Protein AF-A0A109JJV8-F1 (afdb_monomer_lite)

Sequence (225 aa):
MKLTRDDLVLGVTIPGFFIVSIVSLIACGHAFPAMHFWRSDSITAQAVLGTAVMIVFVPAFVVARFCFSYIVAFFLLSAVFGFIWLSFFSEFDYPHAIARWAMIAALAAAMLPLLFTDFAIWRPELSEAVMNRIVAVLLGTSCVVLMIDTSYGTSFGDPYGAARSAIARPALLNYLIGIIIGAVLPYLFAYFATRKRWAQAAGVLLFALCLYPVVNNKTVLLLPI

Organism: NCBI:txid1755647

Structure (mmCIF, N/CA/C/O backbone):
data_AF-A0A109JJV8-F1
#
_entry.id   AF-A0A109JJV8-F1
#
loop_
_atom_site.group_PDB
_atom_site.id
_atom_site.type_symbol
_atom_site.label_atom_id
_atom_site.label_alt_id
_atom_site.label_comp_id
_atom_site.label_asym_id
_atom_site.label_entity_id
_atom_site.label_seq_id
_atom_site.pdbx_PDB_ins_code
_atom_site.Cartn_x
_atom_site.Cartn_y
_atom_site.Cartn_z
_atom_site.occupancy
_atom_site.B_iso_or_equiv
_atom_site.auth_seq_id
_atom_site.auth_comp_id
_atom_site.auth_asym_id
_atom_site.auth_atom_id
_atom_site.pdbx_PDB_model_num
ATOM 1 N N . MET A 1 1 ? -16.384 27.685 1.914 1.00 65.12 1 MET A N 1
ATOM 2 C CA . MET A 1 1 ? -15.828 26.775 2.940 1.00 65.12 1 MET A CA 1
ATOM 3 C C . MET A 1 1 ? -14.515 27.376 3.426 1.00 65.12 1 MET A C 1
ATOM 5 O O . MET A 1 1 ? -13.717 27.751 2.578 1.00 65.12 1 MET A O 1
ATOM 9 N N . LYS A 1 2 ? -14.326 27.595 4.735 1.00 79.31 2 LYS A N 1
ATOM 10 C CA . LYS A 1 2 ? -13.035 28.069 5.267 1.00 79.31 2 LYS A CA 1
ATOM 11 C C . LYS A 1 2 ? -12.127 26.851 5.437 1.00 79.31 2 LYS A C 1
ATOM 13 O O . LYS A 1 2 ? -12.531 25.928 6.133 1.00 79.31 2 LYS A O 1
ATOM 18 N N . LEU A 1 3 ? -10.962 26.855 4.788 1.00 81.88 3 LEU A N 1
ATOM 19 C CA . LEU A 1 3 ? -9.954 25.807 4.957 1.00 81.88 3 LEU A CA 1
ATOM 20 C C . LEU A 1 3 ? -9.435 25.824 6.397 1.00 81.88 3 LEU A C 1
ATOM 22 O O . LEU A 1 3 ? -9.124 26.886 6.944 1.00 81.88 3 LEU A O 1
ATOM 26 N N . THR A 1 4 ? -9.364 24.649 7.005 1.00 88.81 4 THR A N 1
ATOM 27 C CA . THR A 1 4 ? -8.751 24.430 8.311 1.00 88.81 4 THR A CA 1
ATOM 28 C C . THR A 1 4 ? -7.241 24.225 8.167 1.00 88.81 4 THR A C 1
ATOM 30 O O . THR A 1 4 ? -6.702 24.077 7.069 1.00 88.81 4 THR A O 1
ATOM 33 N N . ARG A 1 5 ? -6.521 24.220 9.293 1.00 87.62 5 ARG A N 1
ATOM 34 C CA . ARG A 1 5 ? -5.090 23.885 9.305 1.00 87.62 5 ARG A CA 1
ATOM 35 C C . ARG A 1 5 ? -4.843 22.455 8.814 1.00 87.62 5 ARG A C 1
ATOM 37 O O . ARG A 1 5 ? -3.861 22.230 8.113 1.00 87.62 5 ARG A O 1
ATOM 44 N N . ASP A 1 6 ? -5.730 21.526 9.154 1.00 86.69 6 ASP A N 1
ATOM 45 C CA . ASP A 1 6 ? -5.607 20.115 8.783 1.00 86.69 6 ASP A CA 1
ATOM 46 C C . ASP A 1 6 ? -5.779 19.926 7.269 1.00 86.69 6 ASP A C 1
ATOM 48 O O . ASP A 1 6 ? -5.014 19.192 6.644 1.00 86.69 6 ASP A O 1
ATOM 52 N N . ASP A 1 7 ? -6.686 20.694 6.659 1.00 86.69 7 ASP A N 1
ATOM 53 C CA . ASP A 1 7 ? -6.894 20.732 5.206 1.00 86.69 7 ASP A CA 1
ATOM 54 C C . ASP A 1 7 ? -5.624 21.187 4.463 1.00 86.69 7 ASP A C 1
ATOM 56 O O . ASP A 1 7 ? -5.250 20.625 3.431 1.00 86.69 7 ASP A O 1
ATOM 60 N N . LEU A 1 8 ? -4.918 22.184 5.011 1.00 86.94 8 LEU A N 1
ATOM 61 C CA . LEU A 1 8 ? -3.644 22.661 4.464 1.00 86.94 8 LEU A CA 1
ATOM 62 C C . LEU A 1 8 ? -2.526 21.628 4.629 1.00 86.94 8 LEU A C 1
ATOM 64 O O . LEU A 1 8 ? -1.747 21.417 3.700 1.00 86.94 8 LEU A O 1
ATOM 68 N N . VAL A 1 9 ? -2.451 20.966 5.788 1.00 89.94 9 VAL A N 1
ATOM 69 C CA . VAL A 1 9 ? -1.481 19.886 6.028 1.00 89.94 9 VAL A CA 1
ATOM 70 C C . VAL A 1 9 ? -1.689 18.769 5.012 1.00 89.94 9 VAL A C 1
ATOM 72 O O . VAL A 1 9 ? -0.727 18.315 4.393 1.00 89.94 9 VAL A O 1
ATOM 75 N N . LEU A 1 10 ? -2.932 18.362 4.775 1.00 87.69 10 LEU A N 1
ATOM 76 C CA . LEU A 1 10 ? -3.261 17.338 3.794 1.00 87.69 10 LEU A CA 1
ATOM 77 C C . LEU A 1 10 ? -2.907 17.766 2.359 1.00 87.69 10 LEU A C 1
ATOM 79 O O . LEU A 1 10 ? -2.291 16.989 1.623 1.00 87.69 10 LEU A O 1
ATOM 83 N N . GLY A 1 11 ? -3.222 19.012 1.988 1.00 88.62 11 GLY A N 1
ATOM 84 C CA . GLY A 1 11 ? -2.881 19.587 0.685 1.00 88.62 11 GLY A CA 1
ATOM 85 C C . GLY A 1 11 ? -1.377 19.606 0.390 1.00 88.62 11 GLY A C 1
ATOM 86 O O . GLY A 1 11 ? -0.992 19.567 -0.773 1.00 88.62 11 GLY A O 1
ATOM 87 N N . VAL A 1 12 ? -0.528 19.603 1.424 1.00 91.62 12 VAL A N 1
ATOM 88 C CA . VAL A 1 12 ? 0.936 19.484 1.301 1.00 91.62 12 VAL A CA 1
ATOM 89 C C . VAL A 1 12 ? 1.405 18.028 1.385 1.00 91.62 12 VAL A C 1
ATOM 91 O O . VAL A 1 12 ? 2.298 17.614 0.644 1.00 91.62 12 VAL A O 1
ATOM 94 N N . THR A 1 13 ? 0.799 17.228 2.260 1.00 92.88 13 THR A N 1
ATOM 95 C CA . THR A 1 13 ? 1.251 15.859 2.548 1.00 92.88 13 THR A CA 1
ATOM 96 C C . THR A 1 13 ? 1.015 14.914 1.374 1.00 92.88 13 THR A C 1
ATOM 98 O O . THR A 1 13 ? 1.879 14.088 1.092 1.00 92.88 13 THR A O 1
ATOM 101 N N . ILE A 1 14 ? -0.102 15.042 0.645 1.00 93.56 14 ILE A N 1
ATOM 102 C CA . ILE A 1 14 ? -0.372 14.188 -0.527 1.00 93.56 14 ILE A CA 1
ATOM 103 C C . ILE A 1 14 ? 0.663 14.434 -1.647 1.00 93.56 14 ILE A C 1
ATOM 105 O O . ILE A 1 14 ? 1.272 13.466 -2.106 1.00 93.56 14 ILE A O 1
ATOM 109 N N . PRO A 1 15 ? 0.960 15.685 -2.059 1.00 94.69 15 PRO A N 1
ATOM 110 C CA . PRO A 1 15 ? 2.081 15.949 -2.962 1.00 94.69 15 PRO A CA 1
ATOM 111 C C . PRO A 1 15 ? 3.436 15.478 -2.420 1.00 94.69 15 PRO A C 1
ATOM 113 O O . PRO A 1 15 ? 4.237 14.926 -3.171 1.00 94.69 15 PRO A O 1
ATOM 116 N N . GLY A 1 16 ? 3.694 15.644 -1.119 1.00 94.31 16 GLY A N 1
ATOM 117 C CA . GLY A 1 16 ? 4.903 15.115 -0.482 1.00 94.31 16 GLY A CA 1
ATOM 118 C C . GLY A 1 16 ? 5.024 13.596 -0.641 1.00 94.31 16 GLY A C 1
ATOM 119 O O . GLY A 1 16 ? 6.074 13.093 -1.035 1.00 94.31 16 GLY A O 1
ATOM 120 N N . PHE A 1 17 ? 3.927 12.867 -0.428 1.00 93.25 17 PHE A N 1
ATOM 121 C CA . PHE A 1 17 ? 3.844 11.426 -0.658 1.00 93.25 17 PHE A CA 1
ATOM 122 C C . PHE A 1 17 ? 4.124 11.053 -2.121 1.00 93.25 17 PHE A C 1
ATOM 124 O O . PHE A 1 17 ? 4.848 10.089 -2.371 1.00 93.25 17 PHE A O 1
ATOM 131 N N . PHE A 1 18 ? 3.625 11.821 -3.093 1.00 95.00 18 PHE A N 1
ATOM 132 C CA . PHE A 1 18 ? 3.932 11.615 -4.513 1.00 95.00 18 PHE A CA 1
ATOM 133 C C . PHE A 1 18 ? 5.423 11.763 -4.818 1.00 95.00 18 PHE A C 1
ATOM 135 O O . PHE A 1 18 ? 5.990 10.918 -5.510 1.00 95.00 18 PHE A O 1
ATOM 142 N N . ILE A 1 19 ? 6.077 12.787 -4.264 1.00 94.81 19 ILE A N 1
ATOM 143 C CA . ILE A 1 19 ? 7.520 13.003 -4.433 1.00 94.81 19 ILE A CA 1
ATOM 144 C C . ILE A 1 19 ? 8.306 11.826 -3.846 1.00 94.81 19 ILE A C 1
ATOM 146 O O . ILE A 1 19 ? 9.149 11.247 -4.529 1.00 94.81 19 ILE A O 1
ATOM 150 N N . VAL A 1 20 ? 7.996 11.429 -2.609 1.00 94.25 20 VAL A N 1
ATOM 151 C CA . VAL A 1 20 ? 8.646 10.283 -1.951 1.00 94.25 20 VAL A CA 1
ATOM 152 C C . VAL A 1 20 ? 8.421 8.995 -2.744 1.00 94.25 20 VAL A C 1
ATOM 154 O O . VAL A 1 20 ? 9.353 8.212 -2.921 1.00 94.25 20 VAL A O 1
ATOM 157 N N . SER A 1 21 ? 7.215 8.795 -3.277 1.00 92.12 21 SER A N 1
ATOM 158 C CA . SER A 1 21 ? 6.880 7.632 -4.101 1.00 92.12 21 SER A CA 1
ATOM 159 C C . SER A 1 21 ? 7.690 7.598 -5.395 1.00 92.12 21 SER A C 1
ATOM 161 O O . SER A 1 21 ? 8.229 6.551 -5.736 1.00 92.12 21 SER A O 1
ATOM 163 N N . ILE A 1 22 ? 7.848 8.731 -6.087 1.00 92.56 22 ILE A N 1
ATOM 164 C CA . ILE A 1 22 ? 8.701 8.832 -7.282 1.00 92.56 22 ILE A CA 1
ATOM 165 C C . ILE A 1 22 ? 10.147 8.465 -6.943 1.00 92.56 22 ILE A C 1
ATOM 167 O O . ILE A 1 22 ? 10.732 7.617 -7.615 1.00 92.56 22 ILE A O 1
ATOM 171 N N . VAL A 1 23 ? 10.711 9.054 -5.884 1.00 91.56 23 VAL A N 1
ATOM 172 C CA . VAL A 1 23 ? 12.085 8.762 -5.441 1.00 91.56 23 VAL A CA 1
ATOM 173 C C . VAL A 1 23 ? 12.245 7.276 -5.115 1.00 91.56 23 VAL A C 1
ATOM 175 O O . VAL A 1 23 ? 13.212 6.650 -5.544 1.00 91.56 23 VAL A O 1
ATOM 178 N N . SER A 1 24 ? 11.273 6.690 -4.413 1.00 88.81 24 SER A N 1
ATOM 179 C CA . SER A 1 24 ? 11.264 5.264 -4.083 1.00 88.81 24 SER A CA 1
ATOM 180 C C . SER A 1 24 ? 11.194 4.378 -5.331 1.00 88.81 24 SER A C 1
ATOM 182 O O . SER A 1 24 ? 11.940 3.405 -5.428 1.00 88.81 24 SER A O 1
ATOM 184 N N . LEU A 1 25 ? 10.353 4.725 -6.310 1.00 87.88 25 LEU A N 1
ATOM 185 C CA . LEU A 1 25 ? 10.224 3.984 -7.567 1.00 87.88 25 LEU A CA 1
ATOM 186 C C . LEU A 1 25 ? 11.491 4.078 -8.424 1.00 87.88 25 LEU A C 1
ATOM 188 O O . LEU A 1 25 ? 11.902 3.061 -8.975 1.00 87.88 25 LEU A O 1
ATOM 192 N N . ILE A 1 26 ? 12.138 5.246 -8.490 1.00 88.38 26 ILE A N 1
ATOM 193 C CA . ILE A 1 26 ? 13.441 5.423 -9.156 1.00 88.38 26 ILE A CA 1
ATOM 194 C C . ILE A 1 26 ? 14.501 4.548 -8.480 1.00 88.38 26 ILE A C 1
ATOM 196 O O . ILE A 1 26 ? 15.183 3.770 -9.144 1.00 88.38 26 ILE A O 1
ATOM 200 N N . ALA A 1 27 ? 14.613 4.626 -7.149 1.00 86.50 27 ALA A N 1
ATOM 201 C CA . ALA A 1 27 ? 15.560 3.813 -6.390 1.00 86.50 27 ALA A CA 1
ATOM 202 C C . ALA A 1 27 ? 15.316 2.310 -6.604 1.00 86.50 27 ALA A C 1
ATOM 204 O O . ALA A 1 27 ? 16.262 1.546 -6.771 1.00 86.50 27 ALA A O 1
ATOM 205 N N . CYS A 1 28 ? 14.048 1.891 -6.657 1.00 81.75 28 CYS A N 1
ATOM 206 C CA . CYS A 1 28 ? 13.657 0.518 -6.963 1.00 81.75 28 CYS A CA 1
ATOM 207 C C . CYS A 1 28 ? 14.044 0.116 -8.396 1.00 81.75 28 CYS A C 1
ATOM 209 O O . CYS A 1 28 ? 14.596 -0.964 -8.589 1.00 81.75 28 CYS A O 1
ATOM 211 N N . GLY A 1 29 ? 13.807 0.981 -9.387 1.00 79.88 29 GLY A N 1
ATOM 212 C CA . GLY A 1 29 ? 14.190 0.742 -10.781 1.00 79.88 29 GLY A CA 1
ATOM 213 C C . GLY A 1 29 ? 15.691 0.507 -10.942 1.00 79.88 29 GLY A C 1
ATOM 214 O O . GLY A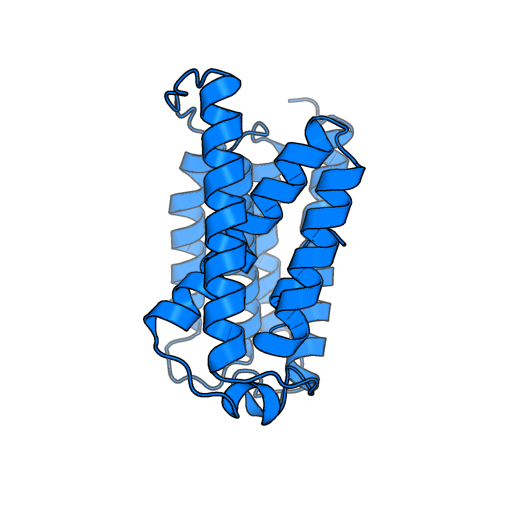 1 29 ? 16.092 -0.477 -11.557 1.00 79.88 29 GLY A O 1
ATOM 215 N N . HIS A 1 30 ? 16.521 1.335 -10.303 1.00 80.50 30 HIS A N 1
ATOM 216 C CA . HIS A 1 30 ? 17.979 1.175 -10.342 1.00 80.50 30 HIS A CA 1
ATOM 217 C C . HIS A 1 30 ? 18.489 -0.025 -9.541 1.00 80.50 30 HIS A C 1
ATOM 219 O O . HIS A 1 30 ? 19.470 -0.651 -9.934 1.00 80.50 30 HIS A O 1
ATOM 225 N N . ALA A 1 31 ? 17.847 -0.354 -8.420 1.00 79.88 31 ALA A N 1
ATOM 226 C CA . ALA A 1 31 ? 18.255 -1.489 -7.601 1.00 79.88 31 ALA A CA 1
ATOM 227 C C . ALA A 1 31 ? 17.887 -2.843 -8.239 1.00 79.88 31 ALA A C 1
ATOM 229 O O . ALA A 1 31 ? 18.547 -3.842 -7.955 1.00 79.88 31 ALA A O 1
ATOM 230 N N . PHE A 1 32 ? 16.874 -2.887 -9.118 1.00 75.62 32 PHE A N 1
ATOM 231 C CA . PHE A 1 32 ? 16.369 -4.121 -9.737 1.00 75.62 32 PHE A CA 1
ATOM 232 C C . PHE A 1 32 ? 16.234 -4.022 -11.263 1.00 75.62 32 PHE A C 1
ATOM 234 O O . PHE A 1 32 ? 15.131 -4.185 -11.794 1.00 75.62 32 PHE A O 1
ATOM 241 N N . PRO A 1 33 ? 17.348 -3.845 -11.997 1.00 69.88 33 PRO A N 1
ATOM 242 C CA . PRO A 1 33 ? 17.324 -3.672 -13.452 1.00 69.88 33 PRO A CA 1
ATOM 243 C C . PRO A 1 33 ? 16.757 -4.897 -14.193 1.00 69.88 33 PRO A C 1
ATOM 245 O O . PRO A 1 33 ? 16.184 -4.769 -15.268 1.00 69.88 33 PRO A O 1
ATOM 248 N N . ALA A 1 34 ? 16.849 -6.090 -13.594 1.00 65.12 34 ALA A N 1
ATOM 249 C CA . ALA A 1 34 ? 16.341 -7.338 -14.169 1.00 65.12 34 ALA A CA 1
ATOM 250 C C . ALA A 1 34 ? 14.803 -7.456 -14.189 1.00 65.12 34 ALA A C 1
ATOM 252 O O . ALA A 1 34 ? 14.273 -8.395 -14.776 1.00 65.12 34 ALA A O 1
ATOM 253 N N . MET A 1 35 ? 14.060 -6.551 -13.541 1.00 64.25 35 MET A N 1
ATOM 254 C CA . MET A 1 35 ? 12.595 -6.629 -13.499 1.00 64.25 35 MET A CA 1
ATOM 255 C C . MET A 1 35 ? 11.898 -6.058 -14.755 1.00 64.25 35 MET A C 1
ATOM 257 O O . MET A 1 35 ? 10.670 -5.987 -14.769 1.00 64.25 35 MET A O 1
ATOM 261 N N . HIS A 1 36 ? 12.641 -5.676 -15.805 1.00 63.62 36 HIS A N 1
ATOM 262 C CA . HIS A 1 36 ? 12.126 -5.285 -17.135 1.00 63.62 36 HIS A CA 1
ATOM 263 C C . HIS A 1 36 ? 11.045 -4.178 -17.144 1.00 63.62 36 HIS A C 1
ATOM 265 O O . HIS A 1 36 ? 10.348 -3.965 -18.132 1.00 63.62 36 HIS A O 1
ATOM 271 N N . PHE A 1 37 ? 10.872 -3.433 -16.048 1.00 66.62 37 PHE A N 1
ATOM 272 C CA . PHE A 1 37 ? 9.916 -2.321 -15.974 1.00 66.62 37 PHE A CA 1
ATOM 273 C C . PHE A 1 37 ? 10.578 -0.942 -16.090 1.00 66.62 37 PHE A C 1
ATOM 275 O O . PHE A 1 37 ? 9.866 0.061 -16.051 1.00 66.62 37 PHE A O 1
ATOM 282 N N . TRP A 1 38 ? 11.910 -0.879 -16.197 1.00 71.94 38 TRP A N 1
ATOM 283 C CA . TRP A 1 38 ? 12.691 0.359 -16.177 1.00 71.94 38 TRP A CA 1
ATOM 284 C C . TRP A 1 38 ? 13.722 0.380 -17.316 1.00 71.94 38 TRP A C 1
ATOM 286 O O . TRP A 1 38 ? 14.837 -0.107 -17.169 1.00 71.94 38 TRP A O 1
ATOM 296 N N . ARG A 1 39 ? 13.324 0.927 -18.470 1.00 68.56 39 ARG A N 1
ATOM 297 C CA . ARG A 1 39 ? 14.092 0.924 -19.729 1.00 68.56 39 ARG A CA 1
ATOM 298 C C . ARG A 1 39 ? 15.073 2.088 -19.882 1.00 68.56 39 ARG A C 1
ATOM 300 O O . ARG A 1 39 ? 16.034 1.997 -20.637 1.00 68.56 39 ARG A O 1
ATOM 307 N N . SER A 1 40 ? 14.766 3.229 -19.266 1.00 67.56 40 SER A N 1
ATOM 308 C CA . SER A 1 40 ? 15.454 4.500 -19.517 1.00 67.56 40 SER A CA 1
ATOM 309 C C . SER A 1 40 ? 15.887 5.140 -18.211 1.00 67.56 40 SER A C 1
ATOM 311 O O . SER A 1 40 ? 15.045 5.526 -17.405 1.00 67.56 40 SER A O 1
ATOM 313 N N . ASP A 1 41 ? 17.193 5.354 -18.070 1.00 67.31 41 ASP A N 1
ATOM 314 C CA . ASP A 1 41 ? 17.776 6.094 -16.947 1.00 67.31 41 ASP A CA 1
ATOM 315 C C . ASP A 1 41 ? 17.480 7.599 -17.014 1.00 67.31 41 ASP A C 1
ATOM 317 O O . ASP A 1 41 ? 17.554 8.304 -16.008 1.00 67.31 41 ASP A O 1
ATOM 321 N N . SER A 1 42 ? 17.108 8.113 -18.192 1.00 79.12 42 SER A N 1
ATOM 322 C CA . SER A 1 42 ? 16.741 9.518 -18.336 1.00 79.12 42 SER A CA 1
ATOM 323 C C . SER A 1 42 ? 15.292 9.757 -17.918 1.00 79.12 42 SER A C 1
ATOM 325 O O . SER A 1 42 ? 14.350 9.301 -18.572 1.00 79.12 42 SER A O 1
ATOM 327 N N . ILE A 1 43 ? 15.114 10.516 -16.837 1.00 85.94 43 ILE A N 1
ATOM 328 C CA . ILE A 1 43 ? 13.820 11.089 -16.464 1.00 85.94 43 ILE A CA 1
ATOM 329 C C . ILE A 1 43 ? 13.463 12.150 -17.507 1.00 85.94 43 ILE A C 1
ATOM 331 O O . ILE A 1 43 ? 14.149 13.163 -17.645 1.00 85.94 43 ILE A O 1
ATOM 335 N N . THR A 1 44 ? 12.383 11.926 -18.253 1.00 88.56 44 THR A N 1
ATOM 336 C CA . THR A 1 44 ? 11.941 12.850 -19.303 1.00 88.56 44 THR A CA 1
ATOM 337 C C . THR A 1 44 ? 10.972 13.897 -18.758 1.00 88.56 44 THR A C 1
ATOM 339 O O . THR A 1 44 ? 10.194 13.636 -17.836 1.00 88.56 44 THR A O 1
ATOM 342 N N . ALA A 1 45 ? 10.944 15.080 -19.382 1.00 90.19 45 ALA A N 1
ATOM 343 C CA . ALA A 1 45 ? 9.947 16.107 -19.069 1.00 90.19 45 ALA A CA 1
ATOM 344 C C . ALA A 1 45 ? 8.510 15.582 -19.243 1.00 90.19 45 ALA A C 1
ATOM 346 O O . ALA A 1 45 ? 7.621 15.937 -18.476 1.00 90.19 45 ALA A O 1
ATOM 347 N N . GLN A 1 46 ? 8.290 14.686 -20.210 1.00 90.25 46 GLN A N 1
ATOM 348 C CA . GLN A 1 46 ? 6.990 14.065 -20.442 1.00 90.25 46 GLN A CA 1
ATOM 349 C C . GLN A 1 46 ? 6.554 13.170 -19.272 1.00 90.25 46 GLN A C 1
ATOM 351 O O . GLN A 1 46 ? 5.383 13.209 -18.902 1.00 90.25 46 GLN A O 1
ATOM 356 N N . ALA A 1 47 ? 7.472 12.408 -18.667 1.00 92.06 47 ALA A N 1
ATOM 357 C CA . ALA A 1 47 ? 7.170 11.585 -17.496 1.00 92.06 47 ALA A CA 1
ATOM 358 C C . ALA A 1 47 ? 6.812 12.447 -16.279 1.00 92.06 47 ALA A C 1
ATOM 360 O O . ALA A 1 47 ? 5.814 12.188 -15.603 1.00 92.06 47 ALA A O 1
ATOM 361 N N . VAL A 1 48 ? 7.581 13.516 -16.042 1.00 93.44 48 VAL A N 1
ATOM 362 C CA . VAL A 1 48 ? 7.334 14.463 -14.945 1.00 93.44 48 VAL A CA 1
ATOM 363 C C . VAL A 1 48 ? 5.991 15.163 -15.130 1.00 93.44 48 VAL A C 1
ATOM 365 O O . VAL A 1 48 ? 5.138 15.083 -14.251 1.00 93.44 48 VAL A O 1
ATOM 368 N N . LEU A 1 49 ? 5.769 15.800 -16.281 1.00 93.81 49 LEU A N 1
ATOM 369 C CA . LEU A 1 49 ? 4.541 16.548 -16.554 1.00 93.81 49 LEU A CA 1
ATOM 370 C C . LEU A 1 49 ? 3.320 15.627 -16.622 1.00 93.81 49 LEU A C 1
ATOM 372 O O . LEU A 1 49 ? 2.284 15.940 -16.042 1.00 93.81 49 LEU A O 1
ATOM 376 N N . GLY A 1 50 ? 3.447 14.470 -17.275 1.00 92.50 50 GLY A N 1
ATOM 377 C CA . GLY A 1 50 ? 2.367 13.495 -17.398 1.00 92.50 50 GLY A CA 1
ATOM 378 C C . GLY A 1 50 ? 1.937 12.906 -16.056 1.00 92.50 50 GLY A C 1
ATOM 379 O O . GLY A 1 50 ? 0.752 12.659 -15.853 1.00 92.50 50 GLY A O 1
ATOM 380 N N . THR A 1 51 ? 2.872 12.739 -15.119 1.00 95.00 51 THR A N 1
ATOM 381 C CA . THR A 1 51 ? 2.562 12.274 -13.759 1.00 95.00 51 THR A CA 1
ATOM 382 C C . THR A 1 51 ? 2.052 13.415 -12.875 1.00 95.00 51 THR A C 1
ATOM 384 O O . THR A 1 51 ? 1.127 13.217 -12.088 1.00 95.00 51 THR A O 1
ATOM 387 N N . ALA A 1 52 ? 2.584 14.633 -13.032 1.00 94.94 52 ALA A N 1
ATOM 388 C CA . ALA A 1 52 ? 2.180 15.809 -12.257 1.00 94.94 52 ALA A CA 1
ATOM 389 C C . ALA A 1 52 ? 0.699 16.181 -12.436 1.00 94.94 52 ALA A C 1
ATOM 391 O O . ALA A 1 52 ? 0.100 16.736 -11.516 1.00 94.94 52 ALA A O 1
ATOM 392 N N . VAL A 1 53 ? 0.076 15.818 -13.566 1.00 95.06 53 VAL A N 1
ATOM 393 C CA . VAL A 1 53 ? -1.374 15.979 -13.790 1.00 95.06 53 VAL A CA 1
ATOM 394 C C . VAL A 1 53 ? -2.206 15.366 -12.656 1.00 95.06 53 VAL A C 1
ATOM 396 O O . VAL A 1 53 ? -3.258 15.903 -12.319 1.00 95.06 53 VAL A O 1
ATOM 399 N N . MET A 1 54 ? -1.717 14.314 -11.992 1.00 96.25 54 MET A N 1
ATOM 400 C CA . MET A 1 54 ? -2.406 13.662 -10.870 1.00 96.25 54 MET A CA 1
ATOM 401 C C . MET A 1 54 ? -2.643 14.582 -9.663 1.00 96.25 54 MET A C 1
ATOM 403 O O . MET A 1 54 ? -3.518 14.299 -8.844 1.00 96.25 54 MET A O 1
ATOM 407 N N . ILE A 1 55 ? -1.931 15.712 -9.563 1.00 95.31 55 ILE A N 1
ATOM 408 C CA . ILE A 1 55 ? -2.158 16.737 -8.532 1.00 95.31 55 ILE A CA 1
ATOM 409 C C . ILE A 1 55 ? -3.586 17.300 -8.602 1.00 95.31 55 ILE A C 1
ATOM 411 O O . ILE A 1 55 ? -4.123 17.720 -7.577 1.00 95.31 55 ILE A O 1
ATOM 415 N N . VAL A 1 56 ? -4.251 17.237 -9.762 1.00 95.44 56 VAL A N 1
ATOM 416 C CA . VAL A 1 56 ? -5.646 17.681 -9.933 1.00 95.44 56 VAL A CA 1
ATOM 417 C C . VAL A 1 56 ? -6.628 16.981 -8.985 1.00 95.44 56 VAL A C 1
ATOM 419 O O . VAL A 1 56 ? -7.682 17.532 -8.680 1.00 95.44 56 VAL A O 1
ATOM 422 N N . PHE A 1 57 ? -6.287 15.790 -8.483 1.00 95.62 57 PHE A N 1
ATOM 423 C CA . PHE A 1 57 ? -7.126 15.046 -7.546 1.00 95.62 57 PHE A CA 1
ATOM 424 C C . PHE A 1 57 ? -6.958 15.492 -6.088 1.00 95.62 57 PHE A C 1
ATOM 426 O O . PHE A 1 57 ? -7.854 15.251 -5.282 1.00 95.62 57 PHE A O 1
ATOM 433 N N . VAL A 1 58 ? -5.866 16.181 -5.733 1.00 94.94 58 VAL A N 1
ATOM 434 C CA . VAL A 1 58 ? -5.578 16.610 -4.350 1.00 94.94 58 VAL A CA 1
ATOM 435 C C . VAL A 1 58 ? -6.701 17.475 -3.756 1.00 94.94 58 VAL A C 1
ATOM 437 O O . VAL A 1 58 ? -7.128 17.173 -2.641 1.00 94.94 58 VAL A O 1
ATOM 440 N N . PRO A 1 59 ? -7.264 18.479 -4.462 1.00 94.50 59 PRO A N 1
ATOM 441 C CA . PRO A 1 59 ? -8.373 19.272 -3.931 1.00 94.50 59 PRO A CA 1
ATOM 442 C C . PRO A 1 59 ? -9.600 18.442 -3.527 1.00 94.50 59 PRO A C 1
ATOM 444 O O . PRO A 1 59 ? -10.278 18.798 -2.567 1.00 94.50 59 PRO A O 1
ATOM 447 N N . ALA A 1 60 ? -9.875 17.321 -4.208 1.00 93.69 60 ALA A N 1
ATOM 448 C CA . ALA A 1 60 ? -10.998 16.453 -3.852 1.00 93.69 60 ALA A CA 1
ATOM 449 C C . ALA A 1 60 ? -10.806 15.826 -2.463 1.00 93.69 60 ALA A C 1
ATOM 451 O O . ALA A 1 60 ? -11.750 15.781 -1.682 1.00 93.69 60 ALA A O 1
ATOM 452 N N . PHE A 1 61 ? -9.580 15.418 -2.123 1.00 93.56 61 PHE A N 1
ATOM 453 C CA . PHE A 1 61 ? -9.243 14.906 -0.792 1.00 93.56 61 PHE A CA 1
ATOM 454 C C . PHE A 1 61 ? -9.263 16.000 0.278 1.00 93.56 61 PHE A C 1
ATOM 456 O O . PHE A 1 61 ? -9.674 15.739 1.399 1.00 93.56 61 PHE A O 1
ATOM 463 N N . VAL A 1 62 ? -8.880 17.231 -0.068 1.00 93.62 62 VAL A N 1
ATOM 464 C CA . VAL A 1 62 ? -8.929 18.376 0.858 1.00 93.62 62 VAL A CA 1
ATOM 465 C C . VAL A 1 62 ? -10.362 18.721 1.277 1.00 93.62 62 VAL A C 1
ATOM 467 O O . VAL A 1 62 ? -10.584 19.158 2.400 1.00 93.62 62 VAL A O 1
ATOM 470 N N . VAL A 1 63 ? -11.344 18.529 0.393 1.00 91.69 63 VAL A N 1
ATOM 471 C CA . VAL A 1 63 ? -12.753 18.863 0.674 1.00 91.69 63 VAL A CA 1
ATOM 472 C C . VAL A 1 63 ? -13.551 17.660 1.196 1.00 91.69 63 VAL A C 1
ATOM 474 O O . VAL A 1 63 ? -14.552 17.840 1.893 1.00 91.69 63 VAL A O 1
ATOM 477 N N . ALA A 1 64 ? -13.141 16.436 0.861 1.00 89.81 64 ALA A N 1
ATOM 478 C CA . ALA A 1 64 ? -13.836 15.222 1.271 1.00 89.81 64 ALA A CA 1
ATOM 479 C C . ALA A 1 64 ? -13.716 14.957 2.779 1.00 89.81 64 ALA A C 1
ATOM 481 O O . ALA A 1 64 ? -12.706 15.239 3.421 1.00 89.81 64 ALA A O 1
ATOM 482 N N . ARG A 1 65 ? -14.751 14.340 3.356 1.00 86.50 65 ARG A N 1
ATOM 483 C CA . ARG A 1 65 ? -14.734 13.933 4.765 1.00 86.50 65 ARG A CA 1
ATOM 484 C C . ARG A 1 65 ? -13.878 12.684 4.935 1.00 86.50 65 ARG A C 1
ATOM 486 O O . ARG A 1 65 ? -14.042 11.704 4.207 1.00 86.50 65 ARG A O 1
ATOM 493 N N . PHE A 1 66 ? -13.020 12.682 5.951 1.00 86.06 66 PHE A N 1
ATOM 494 C CA . PHE A 1 66 ? -12.238 11.499 6.286 1.00 86.06 66 PHE A CA 1
ATOM 495 C C . PHE A 1 66 ? -13.154 10.349 6.737 1.00 86.06 66 PHE A C 1
ATOM 497 O O . PHE A 1 66 ? -13.883 10.457 7.724 1.00 86.06 66 PHE A O 1
ATOM 504 N N . CYS A 1 67 ? -13.128 9.245 5.995 1.00 85.69 67 CYS A N 1
ATOM 505 C CA . CYS A 1 67 ? -13.925 8.045 6.243 1.00 85.69 67 CYS A CA 1
ATOM 506 C C . CYS A 1 67 ? -13.264 6.818 5.588 1.00 85.69 67 CYS A C 1
ATOM 508 O O . CYS A 1 67 ? -12.171 6.905 5.037 1.00 85.69 67 CYS A O 1
ATOM 510 N N . PHE A 1 68 ? -13.895 5.643 5.640 1.00 84.38 68 PHE A N 1
ATOM 511 C CA . PHE A 1 68 ? -13.307 4.439 5.038 1.00 84.38 68 PHE A CA 1
ATOM 512 C C . PHE A 1 68 ? -13.108 4.572 3.519 1.00 84.38 68 PHE A C 1
ATOM 514 O O . PHE A 1 68 ? -12.050 4.220 3.002 1.00 84.38 68 PHE A O 1
ATOM 521 N N . SER A 1 69 ? -14.087 5.131 2.804 1.00 88.00 69 SER A N 1
ATOM 522 C CA . SER A 1 69 ? -13.988 5.328 1.356 1.00 88.00 69 SER A CA 1
ATOM 523 C C . SER A 1 69 ? -12.904 6.336 0.971 1.00 88.00 69 SER A C 1
ATOM 525 O O . SER A 1 69 ? -12.301 6.184 -0.087 1.00 88.00 69 SER A O 1
ATOM 527 N N . TYR A 1 70 ? -12.570 7.282 1.854 1.00 90.62 70 TYR A N 1
ATOM 528 C CA . TYR A 1 70 ? -11.402 8.153 1.711 1.00 90.62 70 TYR A CA 1
ATOM 529 C C . TYR A 1 70 ? -10.097 7.347 1.627 1.00 90.62 70 TYR A C 1
ATOM 531 O O . TYR A 1 70 ? -9.264 7.595 0.757 1.00 90.62 70 TYR A O 1
ATOM 539 N N . ILE A 1 71 ? -9.921 6.348 2.500 1.00 89.62 71 ILE A N 1
ATOM 540 C CA . ILE A 1 71 ? -8.728 5.484 2.509 1.00 89.62 71 ILE A CA 1
ATOM 541 C C . ILE A 1 71 ? -8.666 4.652 1.221 1.00 89.62 71 ILE A C 1
ATOM 543 O O . ILE A 1 71 ? -7.608 4.549 0.601 1.00 89.62 71 ILE A O 1
ATOM 547 N N . VAL A 1 72 ? -9.804 4.105 0.782 1.00 90.38 72 VAL A N 1
ATOM 548 C CA . VAL A 1 72 ? -9.899 3.349 -0.479 1.00 90.38 72 VAL A CA 1
ATOM 549 C C . VAL A 1 72 ? -9.561 4.239 -1.678 1.00 90.38 72 VAL A C 1
ATOM 551 O O . VAL A 1 72 ? -8.755 3.856 -2.524 1.00 90.38 72 VAL A O 1
ATOM 554 N N . ALA A 1 73 ? -10.122 5.447 -1.731 1.00 94.06 73 ALA A N 1
ATOM 555 C CA . ALA A 1 73 ? -9.831 6.438 -2.759 1.00 94.06 73 ALA A CA 1
ATOM 556 C C . ALA A 1 73 ? -8.337 6.800 -2.791 1.00 94.06 73 ALA A C 1
ATOM 558 O O . ALA A 1 73 ? -7.741 6.849 -3.866 1.00 94.06 73 ALA A O 1
ATOM 559 N N . PHE A 1 74 ? -7.713 6.996 -1.627 1.00 94.25 74 PHE A N 1
ATOM 560 C CA . PHE A 1 74 ? -6.283 7.289 -1.526 1.00 94.25 74 PHE A CA 1
ATOM 561 C C . PHE A 1 74 ? -5.411 6.118 -2.003 1.00 94.25 74 PHE A C 1
ATOM 563 O O . PHE A 1 74 ? -4.413 6.328 -2.695 1.00 94.25 74 PHE A O 1
ATOM 570 N N . PHE A 1 75 ? -5.797 4.878 -1.692 1.00 92.62 75 PHE A N 1
ATOM 571 C CA . PHE A 1 75 ? -5.119 3.688 -2.204 1.00 92.62 75 PHE A CA 1
ATOM 572 C C . PHE A 1 75 ? -5.190 3.610 -3.736 1.00 92.62 75 PHE A C 1
ATOM 574 O O . PHE A 1 75 ? -4.164 3.413 -4.387 1.00 92.62 75 PHE A O 1
ATOM 581 N N . LEU A 1 76 ? -6.373 3.831 -4.322 1.00 95.38 76 LEU A N 1
ATOM 582 C CA . LEU A 1 76 ? -6.554 3.854 -5.778 1.00 95.38 76 LEU A CA 1
ATOM 583 C C . LEU A 1 76 ? -5.740 4.975 -6.433 1.00 95.38 76 LEU A C 1
ATOM 585 O O . LEU A 1 76 ? -5.066 4.729 -7.432 1.00 95.38 76 LEU A O 1
ATOM 589 N N . LEU A 1 77 ? -5.747 6.177 -5.848 1.00 96.25 77 LEU A N 1
ATOM 590 C CA . LEU A 1 77 ? -4.920 7.297 -6.298 1.00 96.25 77 LEU A CA 1
ATOM 591 C C . LEU A 1 77 ? -3.441 6.905 -6.326 1.00 96.25 77 LEU A C 1
ATOM 593 O O . LEU A 1 77 ? -2.771 7.120 -7.330 1.00 96.25 77 LEU A O 1
ATOM 597 N N . SER A 1 78 ? -2.952 6.301 -5.243 1.00 94.81 78 SER A N 1
ATOM 598 C CA . SER A 1 78 ? -1.555 5.887 -5.098 1.00 94.81 78 SER A CA 1
ATOM 599 C C . SER A 1 78 ? -1.165 4.808 -6.112 1.00 94.81 78 SER A C 1
ATOM 601 O O . SER A 1 78 ? -0.109 4.898 -6.740 1.00 94.81 78 SER A O 1
ATOM 603 N N . ALA A 1 79 ? -2.033 3.814 -6.324 1.00 94.50 79 ALA A N 1
ATOM 604 C CA . ALA A 1 79 ? -1.815 2.749 -7.298 1.00 94.50 79 ALA A CA 1
ATOM 605 C C . ALA A 1 79 ? -1.751 3.294 -8.734 1.00 94.50 79 ALA A C 1
ATOM 607 O O . ALA A 1 79 ? -0.828 2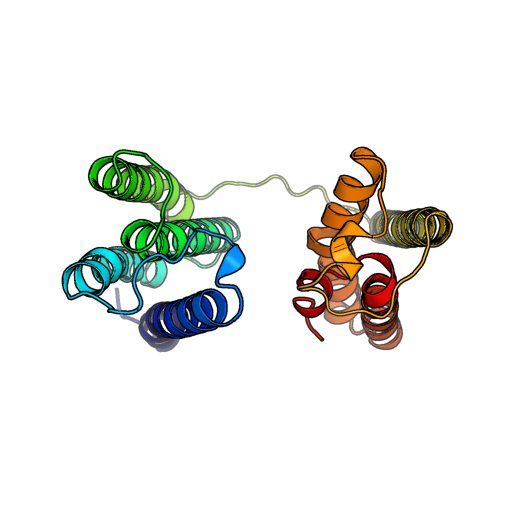.976 -9.485 1.00 94.50 79 ALA A O 1
ATOM 608 N N . VAL A 1 80 ? -2.700 4.157 -9.108 1.00 96.56 80 VAL A N 1
ATOM 609 C CA . VAL A 1 80 ? -2.749 4.769 -10.443 1.00 96.56 80 VAL A CA 1
ATOM 610 C C . VAL A 1 80 ? -1.597 5.749 -10.650 1.00 96.56 80 VAL A C 1
ATOM 612 O O . VAL A 1 80 ? -1.004 5.766 -11.725 1.00 96.56 80 VAL A O 1
ATOM 615 N N . PHE A 1 81 ? -1.227 6.516 -9.625 1.00 97.38 81 PHE A N 1
ATOM 616 C CA . PHE A 1 81 ? -0.058 7.393 -9.651 1.00 97.38 81 PHE A CA 1
ATOM 617 C C . PHE A 1 81 ? 1.227 6.610 -9.958 1.00 97.38 81 PHE A C 1
ATOM 619 O O . PHE A 1 81 ? 1.953 6.958 -10.891 1.00 97.38 81 PHE A O 1
ATOM 626 N N . GLY A 1 82 ? 1.473 5.516 -9.228 1.00 94.00 82 GLY A N 1
ATOM 627 C CA . GLY A 1 82 ? 2.627 4.647 -9.463 1.00 94.00 82 GLY A CA 1
ATOM 628 C C . GLY A 1 82 ? 2.609 4.018 -10.857 1.00 94.00 82 GLY A C 1
ATOM 629 O O . GLY A 1 82 ? 3.630 4.018 -11.543 1.00 94.00 82 GLY A O 1
ATOM 630 N N . PHE A 1 83 ? 1.442 3.553 -11.315 1.00 94.06 83 PHE A N 1
ATOM 631 C CA . PHE A 1 83 ? 1.267 3.040 -12.674 1.00 94.06 83 PHE A CA 1
ATOM 632 C C . PHE A 1 83 ? 1.620 4.086 -13.739 1.00 94.06 83 PHE A C 1
ATOM 634 O O . PHE A 1 83 ? 2.369 3.779 -14.664 1.00 94.06 83 PHE A O 1
ATOM 641 N N . ILE A 1 84 ? 1.116 5.319 -13.620 1.00 95.44 84 ILE A N 1
ATOM 642 C CA . ILE A 1 84 ? 1.382 6.382 -14.598 1.00 95.44 84 ILE A CA 1
ATOM 643 C C . ILE A 1 84 ? 2.876 6.664 -14.670 1.00 95.44 84 ILE A C 1
ATOM 645 O O . ILE A 1 84 ? 3.414 6.650 -15.777 1.00 95.44 84 ILE A O 1
ATOM 649 N N . TRP A 1 85 ? 3.542 6.842 -13.525 1.00 94.94 85 TRP A N 1
ATOM 650 C CA . TRP A 1 85 ? 4.988 7.054 -13.475 1.00 94.94 85 TRP A CA 1
ATOM 651 C C . TRP A 1 85 ? 5.739 5.917 -14.177 1.00 94.94 85 TRP A C 1
ATOM 653 O O . TRP A 1 85 ? 6.472 6.159 -15.135 1.00 94.94 85 TRP A O 1
ATOM 663 N N . LEU A 1 86 ? 5.490 4.668 -13.772 1.00 91.00 86 LEU A N 1
ATOM 664 C CA . LEU A 1 86 ? 6.163 3.489 -14.327 1.00 91.00 86 LEU A CA 1
ATOM 665 C C . LEU A 1 86 ? 5.869 3.275 -15.817 1.00 91.00 86 LEU A C 1
ATOM 667 O O . LEU A 1 86 ? 6.741 2.820 -16.551 1.00 91.00 86 LEU A O 1
ATOM 671 N N . SER A 1 87 ? 4.682 3.642 -16.304 1.00 92.31 87 SER A N 1
ATOM 672 C CA . SER A 1 87 ? 4.309 3.471 -17.716 1.00 92.31 87 SER A CA 1
ATOM 673 C C . SER A 1 87 ? 5.173 4.278 -18.694 1.00 92.31 87 SER A C 1
ATOM 675 O O . SER A 1 87 ? 5.178 3.973 -19.882 1.00 92.31 87 SER A O 1
ATOM 677 N N . PHE A 1 88 ? 5.890 5.310 -18.233 1.00 91.56 88 PHE A N 1
ATOM 678 C CA . PHE A 1 88 ? 6.855 6.044 -19.063 1.00 91.56 88 PHE A CA 1
ATOM 679 C C . PHE A 1 88 ? 8.188 5.311 -19.232 1.00 91.56 88 PHE A C 1
ATOM 681 O O . PHE A 1 88 ? 8.931 5.624 -20.159 1.00 91.56 88 PHE A O 1
ATOM 688 N N . PHE A 1 89 ? 8.478 4.353 -18.353 1.00 88.62 89 PHE A N 1
ATOM 689 C CA . PHE A 1 89 ? 9.746 3.625 -18.304 1.00 88.62 89 PHE A CA 1
ATOM 690 C C . PHE A 1 89 ? 9.577 2.124 -18.584 1.00 88.62 89 PHE A C 1
ATOM 692 O O . PHE A 1 89 ? 10.570 1.415 -18.704 1.00 88.62 89 PHE A O 1
ATOM 699 N N . SER A 1 90 ? 8.338 1.644 -18.704 1.00 85.19 90 SER A N 1
ATOM 700 C CA . SER A 1 90 ? 7.997 0.233 -18.889 1.00 85.19 90 SER A CA 1
ATOM 701 C C . SER A 1 90 ? 8.459 -0.323 -20.242 1.00 85.19 90 SER A C 1
ATOM 703 O O . SER A 1 90 ? 8.309 0.336 -21.267 1.00 85.19 90 SER A O 1
ATOM 705 N N . GLU A 1 91 ? 8.976 -1.559 -20.257 1.00 82.62 91 GLU A N 1
ATOM 706 C CA . GLU A 1 91 ? 9.329 -2.285 -21.492 1.00 82.62 91 GLU A CA 1
ATOM 707 C C . GLU A 1 91 ? 8.162 -3.086 -22.087 1.00 82.62 91 GLU A C 1
ATOM 709 O O . GLU A 1 91 ? 8.290 -3.622 -23.186 1.00 82.62 91 GLU A O 1
ATOM 714 N N . PHE A 1 92 ? 7.033 -3.194 -21.378 1.00 83.75 92 PHE A N 1
ATOM 715 C CA . PHE A 1 92 ? 5.898 -3.993 -21.838 1.00 83.75 92 PHE A CA 1
ATOM 716 C C . PHE A 1 92 ? 5.235 -3.362 -23.065 1.00 83.75 92 PHE A C 1
ATOM 718 O O . PHE A 1 92 ? 4.946 -2.168 -23.077 1.00 83.75 92 PHE A O 1
ATOM 725 N N . ASP A 1 93 ? 4.922 -4.192 -24.058 1.00 87.50 93 ASP A N 1
ATOM 726 C CA . ASP A 1 93 ? 4.294 -3.760 -25.305 1.00 87.50 93 ASP A CA 1
ATOM 727 C C . ASP A 1 93 ? 2.780 -3.565 -25.131 1.00 87.50 93 ASP A C 1
ATOM 729 O O . ASP A 1 93 ? 1.991 -4.511 -25.152 1.00 87.50 93 ASP A O 1
ATOM 733 N N . TYR A 1 94 ? 2.371 -2.321 -24.888 1.00 89.88 94 TYR A N 1
ATOM 734 C CA . TYR A 1 94 ? 0.971 -1.907 -24.849 1.00 89.88 94 TYR A CA 1
ATOM 735 C C . TYR A 1 94 ? 0.847 -0.422 -25.223 1.00 89.88 94 TYR A C 1
ATOM 737 O O . TYR A 1 94 ? 1.819 0.331 -25.126 1.00 89.88 94 TYR A O 1
ATOM 745 N N . PRO A 1 95 ? -0.343 0.066 -25.628 1.00 94.25 95 PRO A N 1
ATOM 746 C CA . PRO A 1 95 ? -0.526 1.477 -25.955 1.00 94.25 95 PRO A CA 1
ATOM 747 C C . PRO A 1 95 ? -0.463 2.354 -24.689 1.00 94.25 95 PRO A C 1
ATOM 749 O O . PRO A 1 95 ? -1.492 2.728 -24.121 1.00 94.25 95 PRO A O 1
ATOM 752 N N . HIS A 1 96 ? 0.750 2.713 -24.251 1.00 92.62 96 HIS A N 1
ATOM 753 C CA . HIS A 1 96 ? 1.014 3.406 -22.982 1.00 92.62 96 HIS A CA 1
ATOM 754 C C . HIS A 1 96 ? 0.198 4.689 -22.806 1.00 92.62 96 HIS A C 1
ATOM 756 O O . HIS A 1 96 ? -0.344 4.942 -21.733 1.00 92.62 96 HIS A O 1
ATOM 762 N N . ALA A 1 97 ? 0.089 5.509 -23.856 1.00 94.25 97 ALA A N 1
ATOM 763 C CA . ALA A 1 97 ? -0.655 6.764 -23.787 1.00 94.25 97 ALA A CA 1
ATOM 764 C C . ALA A 1 97 ? -2.147 6.531 -23.507 1.00 94.25 97 ALA A C 1
ATOM 766 O O . ALA A 1 97 ? -2.707 7.169 -22.618 1.00 94.25 97 ALA A O 1
ATOM 767 N N . ILE A 1 98 ? -2.762 5.586 -24.224 1.00 96.38 98 ILE A N 1
ATOM 768 C CA . ILE A 1 98 ? -4.170 5.219 -24.039 1.00 96.38 98 ILE A CA 1
ATOM 769 C C . ILE A 1 98 ? -4.367 4.629 -22.642 1.00 96.38 98 ILE A C 1
ATOM 771 O O . ILE A 1 98 ? -5.286 5.032 -21.937 1.00 96.38 98 ILE A O 1
ATOM 775 N N . ALA A 1 99 ? -3.471 3.739 -22.210 1.00 96.25 99 ALA A N 1
ATOM 776 C CA . ALA A 1 99 ? -3.543 3.112 -20.896 1.00 96.25 99 ALA A CA 1
ATOM 777 C C . ALA A 1 99 ? -3.463 4.137 -19.752 1.00 96.25 99 ALA A C 1
ATOM 779 O O . ALA A 1 99 ? -4.267 4.078 -18.827 1.00 96.25 99 ALA A O 1
ATOM 780 N N . ARG A 1 100 ? -2.560 5.126 -19.827 1.00 96.62 100 ARG A N 1
ATOM 781 C CA . ARG A 1 100 ? -2.488 6.218 -18.840 1.00 96.62 100 ARG A CA 1
ATOM 782 C C . ARG A 1 100 ? -3.802 6.984 -18.742 1.00 96.62 100 ARG A C 1
ATOM 784 O O . ARG A 1 100 ? -4.333 7.136 -17.646 1.00 96.62 100 ARG A O 1
ATOM 791 N N . TRP A 1 101 ? -4.344 7.434 -19.873 1.00 96.62 101 TRP A N 1
ATOM 792 C CA . TRP A 1 101 ? -5.599 8.190 -19.883 1.00 96.62 101 TRP A CA 1
ATOM 793 C C . TRP A 1 101 ? -6.789 7.354 -19.415 1.00 96.62 101 TRP A C 1
ATOM 795 O O . TRP A 1 101 ? -7.609 7.851 -18.645 1.00 96.62 101 TRP A O 1
ATOM 805 N N . ALA A 1 102 ? -6.851 6.081 -19.806 1.00 97.19 102 ALA A N 1
ATOM 806 C CA . ALA A 1 102 ? -7.867 5.151 -19.332 1.00 97.19 102 ALA A CA 1
ATOM 807 C C . ALA A 1 102 ? -7.801 4.974 -17.807 1.00 97.19 102 ALA A C 1
ATOM 809 O O . ALA A 1 102 ? -8.835 5.031 -17.146 1.00 97.19 102 ALA A O 1
ATOM 810 N N . MET A 1 103 ? -6.601 4.841 -17.233 1.00 97.31 103 MET A N 1
ATOM 811 C CA . MET A 1 103 ? -6.430 4.719 -15.783 1.00 97.31 103 MET A CA 1
ATOM 812 C C . MET A 1 103 ? -6.779 6.010 -15.033 1.00 97.31 103 MET A C 1
ATOM 814 O O . MET A 1 103 ? -7.399 5.936 -13.975 1.00 97.31 103 MET A O 1
ATOM 818 N N . ILE A 1 104 ? -6.454 7.189 -15.579 1.00 97.06 104 ILE A N 1
ATOM 819 C CA . ILE A 1 104 ? -6.873 8.483 -15.007 1.00 97.06 104 ILE A CA 1
ATOM 820 C C . ILE A 1 104 ? -8.401 8.608 -15.024 1.00 97.06 104 ILE A C 1
ATOM 822 O O . ILE A 1 104 ? -9.001 8.995 -14.021 1.00 97.06 104 ILE A O 1
ATOM 826 N N . ALA A 1 105 ? -9.042 8.261 -16.142 1.00 97.12 105 ALA A N 1
ATOM 827 C CA . ALA A 1 105 ? -10.495 8.310 -16.274 1.00 97.12 105 ALA A CA 1
ATOM 828 C C . ALA A 1 105 ? -11.186 7.318 -15.324 1.00 97.12 105 ALA A C 1
ATOM 830 O O . ALA A 1 105 ? -12.140 7.687 -14.639 1.00 97.12 105 ALA A O 1
ATOM 831 N N . ALA A 1 106 ? -10.672 6.089 -15.227 1.00 97.50 106 ALA A N 1
ATOM 832 C CA . ALA A 1 106 ? -11.168 5.077 -14.299 1.00 97.50 106 ALA A CA 1
ATOM 833 C C . ALA A 1 106 ? -11.002 5.515 -12.838 1.00 97.50 106 ALA A C 1
ATOM 835 O O . ALA A 1 106 ? -11.929 5.356 -12.043 1.00 97.50 106 ALA A O 1
ATOM 836 N N . LEU A 1 107 ? -9.861 6.124 -12.493 1.00 97.44 107 LEU A N 1
ATOM 837 C CA . LEU A 1 107 ? -9.651 6.705 -11.173 1.00 97.44 107 LEU A CA 1
ATOM 838 C C . LEU A 1 107 ? -10.691 7.783 -10.886 1.00 97.44 107 LEU A C 1
ATOM 840 O O . LEU A 1 107 ? -11.337 7.715 -9.851 1.00 97.44 107 LEU A O 1
ATOM 844 N N . ALA A 1 108 ? -10.887 8.747 -11.787 1.00 96.19 108 ALA A N 1
ATOM 845 C CA . ALA A 1 108 ? -11.873 9.805 -11.589 1.00 96.19 108 ALA A CA 1
ATOM 846 C C . ALA A 1 108 ? -13.287 9.229 -11.391 1.00 96.19 108 ALA A C 1
ATOM 848 O O . ALA A 1 108 ? -13.979 9.603 -10.443 1.00 96.19 108 ALA A O 1
ATOM 849 N N . ALA A 1 109 ? -13.683 8.273 -12.235 1.00 96.56 109 ALA A N 1
ATOM 850 C CA . ALA A 1 109 ? -14.989 7.624 -12.176 1.00 96.56 109 ALA A CA 1
ATOM 851 C C . ALA A 1 109 ? -15.214 6.835 -10.874 1.00 96.56 109 ALA A C 1
ATOM 853 O O . ALA A 1 109 ? -16.324 6.842 -10.349 1.00 96.56 109 ALA A O 1
ATOM 854 N N . ALA A 1 110 ? -14.182 6.181 -10.335 1.00 94.50 110 ALA A N 1
ATOM 855 C CA . ALA A 1 110 ? -14.275 5.428 -9.084 1.00 94.50 110 ALA A CA 1
ATOM 856 C C . ALA A 1 110 ? -14.141 6.323 -7.840 1.00 94.50 110 ALA A C 1
ATOM 858 O O . ALA A 1 110 ? -14.846 6.146 -6.850 1.00 94.50 110 ALA A O 1
ATOM 859 N N . MET A 1 111 ? -13.231 7.293 -7.878 1.00 93.81 111 MET A N 1
ATOM 860 C CA . MET A 1 111 ? -12.830 8.093 -6.724 1.00 93.81 111 MET A CA 1
ATOM 861 C C . MET A 1 111 ? -13.883 9.131 -6.338 1.00 93.81 111 MET A C 1
ATOM 863 O O . MET A 1 111 ? -14.150 9.309 -5.153 1.00 93.81 111 MET A O 1
ATOM 867 N N . LEU A 1 112 ? -14.500 9.804 -7.314 1.00 90.19 112 LEU A N 1
ATOM 868 C CA . LEU A 1 112 ? -15.513 10.827 -7.046 1.00 90.19 112 LEU A CA 1
ATOM 869 C C . LEU A 1 112 ? -16.713 10.289 -6.244 1.00 90.19 112 LEU A C 1
ATOM 871 O O . LEU A 1 112 ? -17.015 10.872 -5.201 1.00 90.19 112 LEU A O 1
ATOM 875 N N . PRO A 1 113 ? -17.372 9.176 -6.625 1.00 91.25 113 PRO A N 1
ATOM 876 C CA . PRO A 1 113 ? -18.453 8.637 -5.808 1.00 91.25 113 PR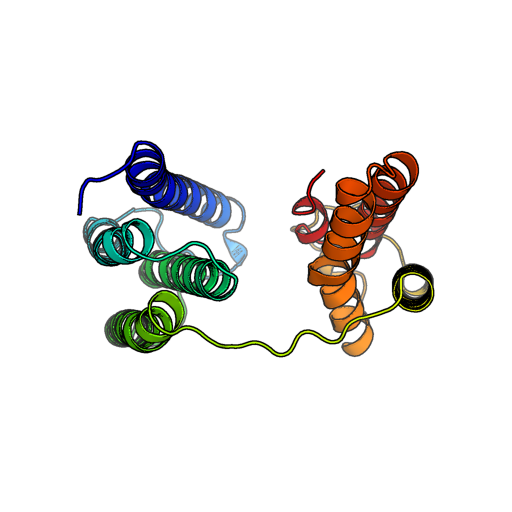O A CA 1
ATOM 877 C C . PRO A 1 113 ? -17.950 8.133 -4.451 1.00 91.25 113 PRO A C 1
ATOM 879 O O . PRO A 1 113 ? -18.647 8.319 -3.460 1.00 91.25 113 PRO A O 1
ATOM 882 N N . LEU A 1 114 ? -16.742 7.564 -4.363 1.00 90.81 114 LEU A N 1
ATOM 883 C CA . LEU A 1 114 ? -16.174 7.123 -3.083 1.00 90.81 114 LEU A CA 1
ATOM 884 C C . LEU A 1 114 ? -15.970 8.283 -2.098 1.00 90.81 114 LEU A C 1
ATOM 886 O O . LEU A 1 114 ? -16.242 8.123 -0.911 1.00 90.81 114 LEU A O 1
ATOM 890 N N . LEU A 1 115 ? -15.497 9.439 -2.565 1.00 92.00 115 LEU A N 1
ATOM 891 C CA . LEU A 1 115 ? -15.190 10.581 -1.699 1.00 92.00 115 LEU A CA 1
ATOM 892 C C . LEU A 1 115 ? -16.425 11.377 -1.262 1.00 92.00 115 LEU A C 1
ATOM 894 O O . LEU A 1 115 ? -16.393 11.995 -0.198 1.00 92.00 115 LEU A O 1
ATOM 898 N N . PHE A 1 116 ? -17.488 11.378 -2.070 1.00 91.38 116 PHE A N 1
ATOM 899 C CA . PHE A 1 116 ? -18.638 12.268 -1.868 1.00 91.38 116 PHE A CA 1
ATOM 900 C C . PHE A 1 116 ? -19.974 11.549 -1.650 1.00 91.38 116 PHE A C 1
ATOM 902 O O . PHE A 1 116 ? -20.988 12.217 -1.458 1.00 91.38 116 PHE A O 1
ATOM 909 N N . THR A 1 117 ? -19.991 10.214 -1.645 1.00 86.38 117 THR A N 1
ATOM 910 C CA . THR A 1 117 ? -21.194 9.431 -1.330 1.00 86.38 117 THR A CA 1
ATOM 911 C C . THR A 1 117 ? -21.058 8.790 0.041 1.00 86.38 117 THR A C 1
ATOM 913 O O . THR A 1 117 ? -20.126 8.025 0.298 1.00 86.38 117 THR A O 1
ATOM 916 N N . ASP A 1 118 ? -22.025 9.057 0.913 1.00 75.81 118 ASP A N 1
ATOM 917 C CA . ASP A 1 118 ? -22.119 8.394 2.207 1.00 75.81 118 ASP A CA 1
ATOM 918 C C . ASP A 1 118 ? -22.650 6.966 2.018 1.00 75.81 118 ASP A C 1
ATOM 920 O O . ASP A 1 118 ? -23.836 6.742 1.775 1.00 75.81 118 ASP A O 1
ATOM 924 N N . PHE A 1 119 ? -21.769 5.972 2.150 1.00 69.94 119 PHE A N 1
ATOM 925 C CA . PHE A 1 119 ? -22.183 4.574 2.237 1.00 69.94 119 PHE A CA 1
ATOM 926 C C . PHE A 1 119 ? -22.464 4.209 3.694 1.00 69.94 119 PHE A C 1
ATOM 928 O O . PHE A 1 119 ? -21.553 4.136 4.524 1.00 69.94 119 PHE A O 1
ATOM 935 N N . ALA A 1 120 ? -23.729 3.925 4.004 1.00 71.38 120 ALA A N 1
ATOM 936 C CA . ALA A 1 120 ? -24.120 3.320 5.271 1.00 71.38 120 ALA A CA 1
ATOM 937 C C . ALA A 1 120 ? -23.665 1.852 5.296 1.00 71.38 120 ALA A C 1
ATOM 939 O O . ALA A 1 120 ? -24.420 0.934 4.983 1.00 71.38 120 ALA A O 1
ATOM 940 N N . ILE A 1 121 ? -22.395 1.625 5.631 1.00 70.50 121 ILE A N 1
ATOM 941 C CA . ILE A 1 121 ? -21.868 0.274 5.822 1.00 70.50 121 ILE A CA 1
ATOM 942 C C . ILE A 1 121 ? -22.520 -0.289 7.084 1.00 70.50 121 ILE A C 1
ATOM 944 O O . ILE A 1 121 ? -22.287 0.223 8.181 1.00 70.50 121 ILE A O 1
ATOM 948 N N . TRP A 1 122 ? -23.329 -1.338 6.932 1.00 77.06 122 TRP A N 1
ATOM 949 C CA . TRP A 1 122 ? -23.842 -2.100 8.066 1.00 77.06 122 TRP A CA 1
ATOM 950 C C . TRP A 1 122 ? -22.665 -2.667 8.864 1.00 77.06 122 TRP A C 1
ATOM 952 O O . TRP A 1 122 ? -21.804 -3.361 8.320 1.00 77.06 122 TRP A O 1
ATOM 962 N N . ARG A 1 123 ? -22.603 -2.335 10.156 1.00 76.19 123 ARG A N 1
ATOM 963 C CA . ARG A 1 123 ? -21.552 -2.795 11.064 1.00 76.19 123 ARG A CA 1
ATOM 964 C C . ARG A 1 123 ? -22.162 -3.828 12.004 1.00 76.19 123 ARG A C 1
ATOM 966 O O . ARG A 1 123 ? -22.907 -3.425 12.894 1.00 76.19 123 ARG A O 1
ATOM 973 N N . PRO A 1 124 ? -21.886 -5.130 11.830 1.00 81.19 124 PRO A N 1
ATOM 974 C CA . PRO A 1 124 ? -22.322 -6.108 12.812 1.00 81.19 124 PRO A CA 1
ATOM 975 C C . PRO A 1 124 ? -21.669 -5.792 14.160 1.00 81.19 124 PRO A C 1
ATOM 977 O O . PRO A 1 124 ? -20.447 -5.644 14.251 1.00 81.19 124 PRO A O 1
ATOM 980 N N . GLU A 1 125 ? -22.479 -5.696 15.212 1.00 85.31 125 GLU A N 1
ATOM 981 C CA . GLU A 1 125 ? -21.976 -5.593 16.578 1.00 85.31 125 GLU A CA 1
ATOM 982 C C . GLU A 1 125 ? -21.425 -6.956 17.000 1.00 85.31 125 GLU A C 1
ATOM 984 O O . GLU A 1 125 ? -22.154 -7.876 17.371 1.00 85.31 125 GLU A O 1
ATOM 989 N N . LEU A 1 126 ? -20.107 -7.117 16.888 1.00 86.88 126 LEU A N 1
ATOM 990 C CA . LEU A 1 126 ? -19.422 -8.305 17.375 1.00 86.88 126 LEU A CA 1
ATOM 991 C C . LEU A 1 126 ? -19.140 -8.142 18.865 1.00 86.88 126 LEU A C 1
ATOM 993 O O . LEU A 1 126 ? -18.472 -7.193 19.280 1.00 86.88 126 LEU A O 1
ATOM 997 N N . SER A 1 127 ? -19.599 -9.104 19.665 1.00 92.69 127 SER A N 1
ATOM 998 C CA . SER A 1 127 ? -19.229 -9.148 21.076 1.00 92.69 127 SER A CA 1
ATOM 999 C C . SER A 1 127 ? -17.715 -9.300 21.223 1.00 92.69 127 SER A C 1
ATOM 1001 O O . SER A 1 127 ? -17.035 -9.922 20.399 1.00 92.69 127 SER A O 1
ATOM 1003 N N . GLU A 1 128 ? -17.171 -8.762 22.311 1.00 90.62 128 GLU A N 1
ATOM 1004 C CA . GLU A 1 128 ? -15.738 -8.844 22.590 1.00 90.62 128 GLU A CA 1
ATOM 1005 C C . GLU A 1 128 ? -15.237 -10.296 22.650 1.00 90.62 128 GLU A C 1
ATOM 1007 O O . GLU A 1 128 ? -14.140 -10.602 22.182 1.00 90.62 128 GLU A O 1
ATOM 1012 N N . ALA A 1 129 ? -16.069 -11.216 23.146 1.00 93.81 129 ALA A N 1
ATOM 1013 C CA . ALA A 1 129 ? -15.760 -12.641 23.172 1.00 93.81 129 ALA A CA 1
ATOM 1014 C C . ALA A 1 129 ? -15.603 -13.228 21.760 1.00 93.81 129 ALA A C 1
ATOM 1016 O O . ALA A 1 129 ? -14.656 -13.975 21.508 1.00 93.81 129 ALA A O 1
ATOM 1017 N N . VAL A 1 130 ? -16.499 -12.882 20.830 1.00 94.12 130 VAL A N 1
ATOM 1018 C CA . VAL A 1 130 ? -16.414 -13.340 19.436 1.00 94.12 130 VAL A CA 1
ATOM 1019 C C . VAL A 1 130 ? -15.188 -12.741 18.756 1.00 94.12 130 VAL A C 1
ATOM 1021 O O . VAL A 1 130 ? -14.434 -13.473 18.121 1.00 94.12 130 VAL A O 1
ATOM 1024 N N . MET A 1 131 ? -14.928 -11.449 18.957 1.00 93.00 131 MET A N 1
ATOM 1025 C CA . MET A 1 131 ? -13.745 -10.790 18.403 1.00 93.00 131 MET A CA 1
ATOM 1026 C C . MET A 1 131 ? -12.446 -11.442 18.893 1.00 93.00 131 MET A C 1
ATOM 1028 O O . MET A 1 131 ? -11.565 -11.753 18.095 1.00 93.00 131 MET A O 1
ATOM 1032 N N . ASN A 1 132 ? -12.344 -11.736 20.192 1.00 93.19 132 ASN A N 1
ATOM 1033 C CA . ASN A 1 132 ? -11.181 -12.422 20.752 1.00 93.19 132 ASN A CA 1
ATOM 1034 C C . ASN A 1 132 ? -11.008 -13.842 20.187 1.00 93.19 132 ASN A C 1
ATOM 1036 O O . ASN A 1 132 ? -9.875 -14.264 19.962 1.00 93.19 132 ASN A O 1
ATOM 1040 N N . ARG A 1 133 ? -12.102 -14.565 19.905 1.00 94.88 133 ARG A N 1
ATOM 1041 C CA . ARG A 1 133 ? -12.039 -15.868 19.220 1.00 94.88 133 ARG A CA 1
ATOM 1042 C C . ARG A 1 133 ? -11.547 -15.731 17.782 1.00 94.88 133 ARG A C 1
ATOM 1044 O O . ARG A 1 133 ? -10.678 -16.496 17.387 1.00 94.88 133 ARG A O 1
ATOM 1051 N N . ILE A 1 134 ? -12.048 -14.751 17.027 1.00 95.25 134 ILE A N 1
ATOM 1052 C CA . ILE A 1 134 ? -11.592 -14.478 15.653 1.00 95.25 134 ILE A CA 1
ATOM 1053 C C . ILE A 1 134 ? -10.092 -14.179 15.651 1.00 95.25 134 ILE A C 1
ATOM 1055 O O . ILE A 1 134 ? -9.343 -14.795 14.902 1.00 95.25 134 ILE A O 1
ATOM 1059 N N . VAL A 1 135 ? -9.637 -13.296 16.539 1.00 94.69 135 VAL A N 1
ATOM 1060 C CA . VAL A 1 135 ? -8.219 -12.944 16.702 1.00 94.69 135 VAL A CA 1
ATOM 1061 C C . VAL A 1 135 ? -7.370 -14.172 17.037 1.00 94.69 135 VAL A C 1
ATOM 1063 O O . VAL A 1 135 ? -6.315 -14.365 16.436 1.00 94.69 135 VAL A O 1
ATOM 1066 N N . ALA A 1 136 ? -7.836 -15.037 17.943 1.00 95.00 136 ALA A N 1
ATOM 1067 C CA . ALA A 1 136 ? -7.141 -16.278 18.279 1.00 95.00 136 ALA A CA 1
ATOM 1068 C C . ALA A 1 136 ? -7.074 -17.253 17.091 1.00 95.00 136 ALA A C 1
ATOM 1070 O O . ALA A 1 136 ? -6.021 -17.837 16.844 1.00 95.00 136 ALA A O 1
ATOM 1071 N N . VAL A 1 137 ? -8.160 -17.396 16.325 1.00 96.94 137 VAL A N 1
ATOM 1072 C CA . VAL A 1 137 ? -8.204 -18.233 15.115 1.00 96.94 137 VAL A CA 1
ATOM 1073 C C . VAL A 1 137 ? -7.270 -17.691 14.037 1.00 96.94 137 VAL A C 1
ATOM 1075 O O . VAL A 1 137 ? -6.533 -18.465 13.434 1.00 96.94 137 VAL A O 1
ATOM 1078 N N . LEU A 1 138 ? -7.250 -16.376 13.811 1.00 96.31 138 LEU A N 1
ATOM 1079 C CA . LEU A 1 138 ? -6.357 -15.732 12.846 1.00 96.31 138 LEU A CA 1
ATOM 1080 C C . LEU A 1 138 ? -4.885 -15.923 13.222 1.00 96.31 138 LEU A C 1
ATOM 1082 O O . LEU A 1 138 ? -4.071 -16.274 12.366 1.00 96.31 138 LEU A O 1
ATOM 1086 N N . LEU A 1 139 ? -4.546 -15.745 14.502 1.00 94.75 139 LEU A N 1
ATOM 1087 C CA . LEU A 1 139 ? -3.190 -15.972 14.994 1.00 94.75 139 LEU A CA 1
ATOM 1088 C C . LEU A 1 139 ? -2.804 -17.454 14.883 1.00 94.75 139 LEU A C 1
ATOM 1090 O O . LEU A 1 139 ? -1.744 -17.769 14.352 1.00 94.75 139 LEU A O 1
ATOM 1094 N N . GLY A 1 140 ? -3.689 -18.366 15.294 1.00 96.25 140 GLY A N 1
ATOM 1095 C CA . GLY A 1 140 ? -3.477 -19.810 15.173 1.00 96.25 140 GLY A CA 1
ATOM 1096 C C . GLY A 1 140 ? -3.295 -20.258 13.722 1.00 96.25 140 GLY A C 1
ATOM 1097 O O . GLY A 1 140 ? -2.365 -20.999 13.420 1.00 96.25 140 GLY A O 1
ATOM 1098 N N . THR A 1 141 ? -4.118 -19.745 12.806 1.00 95.44 141 THR A N 1
ATOM 1099 C CA . THR A 1 141 ? -3.997 -20.006 11.362 1.00 95.44 141 THR A CA 1
ATOM 1100 C C . THR A 1 141 ? -2.668 -19.485 10.825 1.00 95.44 141 THR A C 1
ATOM 1102 O O . THR A 1 141 ? -2.003 -20.180 10.062 1.00 95.44 141 THR A O 1
ATOM 1105 N N . SER A 1 142 ? -2.241 -18.299 11.265 1.00 93.25 142 SER A N 1
ATOM 1106 C CA . SER A 1 142 ? -0.944 -17.735 10.882 1.00 93.25 142 SER A CA 1
ATOM 1107 C C . SER A 1 142 ? 0.209 -18.631 11.340 1.00 93.25 142 SER A C 1
ATOM 1109 O O . SER A 1 142 ? 1.103 -18.916 10.547 1.00 93.25 142 SER A O 1
ATOM 1111 N N . CYS A 1 143 ? 0.159 -19.143 12.576 1.00 94.06 143 CYS A N 1
ATOM 1112 C CA . CYS A 1 143 ? 1.137 -20.107 13.086 1.00 94.06 143 CYS A CA 1
ATOM 1113 C C . CYS A 1 143 ? 1.146 -21.405 12.270 1.00 94.06 143 CYS A C 1
ATOM 1115 O O . CYS A 1 143 ? 2.215 -21.896 11.926 1.00 94.06 143 CYS A O 1
ATOM 1117 N N . VAL A 1 144 ? -0.025 -21.953 11.931 1.00 95.06 144 VAL A N 1
ATOM 1118 C CA . VAL A 1 144 ? -0.131 -23.172 11.112 1.00 95.06 144 VAL A CA 1
ATOM 1119 C C . VAL A 1 144 ? 0.480 -22.959 9.732 1.00 95.06 144 VAL A C 1
ATOM 1121 O O . VAL A 1 144 ? 1.268 -23.791 9.292 1.00 95.06 144 VAL A O 1
ATOM 1124 N N . VAL A 1 145 ? 0.175 -21.841 9.070 1.00 92.75 145 VAL A N 1
ATOM 1125 C CA . VAL A 1 145 ? 0.763 -21.531 7.762 1.00 92.75 145 VAL A CA 1
ATOM 1126 C C . VAL A 1 145 ? 2.274 -21.362 7.867 1.00 92.75 145 VAL A C 1
ATOM 1128 O O . VAL A 1 145 ? 2.973 -21.925 7.036 1.00 92.75 145 VAL A O 1
ATOM 1131 N N . LEU A 1 146 ? 2.788 -20.678 8.895 1.00 90.50 146 LEU A N 1
ATOM 1132 C CA . LEU A 1 146 ? 4.232 -20.566 9.122 1.00 90.50 146 LEU A CA 1
ATOM 1133 C C . LEU A 1 146 ? 4.881 -21.946 9.313 1.00 90.50 146 LEU A C 1
ATOM 1135 O O . LEU A 1 146 ? 5.892 -22.228 8.682 1.00 90.50 146 LEU A O 1
ATOM 1139 N N . MET A 1 147 ? 4.293 -22.827 10.129 1.00 92.00 147 MET A N 1
ATOM 1140 C CA . MET A 1 147 ? 4.818 -24.183 10.341 1.00 92.00 147 MET A CA 1
ATOM 1141 C C . MET A 1 147 ? 4.833 -24.998 9.042 1.00 92.00 147 MET A C 1
ATOM 1143 O O . MET A 1 147 ? 5.843 -25.621 8.712 1.00 92.00 147 MET A O 1
ATOM 1147 N N . ILE A 1 148 ? 3.741 -24.963 8.273 1.00 91.81 148 ILE A N 1
ATOM 1148 C CA . ILE A 1 148 ? 3.680 -25.617 6.961 1.00 91.81 148 ILE A CA 1
ATOM 1149 C C . ILE A 1 148 ? 4.746 -25.025 6.040 1.00 91.81 148 ILE A C 1
ATOM 1151 O O . ILE A 1 148 ? 5.471 -25.776 5.400 1.00 91.81 148 ILE A O 1
ATOM 1155 N N . ASP A 1 149 ? 4.890 -23.704 6.003 1.00 86.94 149 ASP A N 1
ATOM 1156 C CA . ASP A 1 149 ? 5.854 -23.025 5.143 1.00 86.94 149 ASP A CA 1
ATOM 1157 C C . ASP A 1 149 ? 7.298 -23.408 5.479 1.00 86.94 149 ASP A C 1
ATOM 1159 O O . ASP A 1 149 ? 8.071 -23.765 4.592 1.00 86.94 149 ASP A O 1
ATOM 1163 N N . THR A 1 150 ? 7.637 -23.474 6.771 1.00 87.19 150 THR A N 1
ATOM 1164 C CA . THR A 1 150 ? 8.964 -23.922 7.218 1.00 87.19 150 THR A CA 1
ATOM 1165 C C . THR A 1 150 ? 9.287 -25.359 6.807 1.00 87.19 150 THR A C 1
ATOM 1167 O O . THR A 1 150 ? 10.458 -25.677 6.618 1.00 87.19 150 THR A O 1
ATOM 1170 N N . SER A 1 151 ? 8.280 -26.218 6.600 1.00 89.25 151 SER A N 1
ATOM 1171 C CA . SER A 1 151 ? 8.502 -27.594 6.130 1.00 89.25 151 SER A CA 1
ATOM 1172 C C . SER A 1 151 ? 8.998 -27.678 4.680 1.00 89.25 151 SER A C 1
ATOM 1174 O O . SER A 1 151 ? 9.634 -28.665 4.318 1.00 89.25 151 SER A O 1
ATOM 1176 N N . TYR A 1 152 ? 8.776 -26.636 3.867 1.00 85.31 152 TYR A N 1
ATOM 1177 C CA . TYR A 1 152 ? 9.342 -26.520 2.514 1.00 85.31 152 TYR A CA 1
ATOM 1178 C C . TYR A 1 152 ? 10.784 -25.991 2.524 1.00 85.31 152 TYR A C 1
ATOM 1180 O O . TYR A 1 152 ? 11.471 -26.056 1.506 1.00 85.31 152 TYR A O 1
ATOM 1188 N N . GLY A 1 153 ? 11.252 -25.489 3.668 1.00 81.00 153 GLY A N 1
ATOM 1189 C CA . GLY A 1 153 ? 12.594 -24.963 3.870 1.00 81.00 153 GLY A CA 1
ATOM 1190 C C . GLY A 1 153 ? 12.598 -23.513 4.346 1.00 81.00 153 GLY A C 1
ATOM 1191 O O . GLY A 1 153 ? 11.614 -22.780 4.251 1.00 81.00 153 GLY A O 1
ATOM 1192 N N . THR A 1 154 ? 13.752 -23.089 4.849 1.00 78.44 154 THR A N 1
ATOM 1193 C CA . THR A 1 154 ? 14.016 -21.713 5.278 1.00 78.44 154 THR A CA 1
ATOM 1194 C C . THR A 1 154 ? 15.285 -21.224 4.605 1.00 78.44 154 THR A C 1
ATOM 1196 O O . THR A 1 154 ? 16.256 -21.974 4.503 1.00 78.44 154 THR A O 1
ATOM 1199 N N . SER A 1 155 ? 15.314 -19.968 4.183 1.00 71.06 155 SER A N 1
ATOM 1200 C CA . SER A 1 155 ? 16.496 -19.357 3.595 1.00 71.06 155 SER A CA 1
ATOM 1201 C C . SER A 1 155 ? 16.671 -17.957 4.162 1.00 71.06 155 SER A C 1
ATOM 1203 O O . SER A 1 155 ? 15.875 -17.069 3.892 1.00 71.06 155 SER A O 1
ATOM 1205 N N . PHE A 1 156 ? 17.746 -17.745 4.918 1.00 70.19 156 PHE A N 1
ATOM 1206 C CA . PHE A 1 156 ? 18.219 -16.399 5.223 1.00 70.19 156 PHE A CA 1
ATOM 1207 C C . PHE A 1 156 ? 19.033 -15.916 4.025 1.00 70.19 156 PHE A C 1
ATOM 1209 O O . PHE A 1 156 ? 20.224 -16.203 3.920 1.00 70.19 156 PHE A O 1
ATOM 1216 N N . GLY A 1 157 ? 18.370 -15.255 3.082 1.00 63.97 157 GLY A N 1
ATOM 1217 C CA . GLY A 1 157 ? 18.992 -14.833 1.836 1.00 63.97 157 GLY A CA 1
ATOM 1218 C C . GLY A 1 157 ? 18.543 -13.450 1.402 1.00 63.97 157 GLY A C 1
ATOM 1219 O O . GLY A 1 157 ? 17.707 -12.808 2.037 1.00 63.97 157 GLY A O 1
ATOM 1220 N N . ASP A 1 158 ? 19.127 -12.988 0.303 1.00 64.06 158 ASP A N 1
ATOM 1221 C CA . ASP A 1 158 ? 18.716 -11.741 -0.320 1.00 64.06 158 ASP A CA 1
ATOM 1222 C C . ASP A 1 158 ? 17.264 -11.869 -0.836 1.00 64.06 158 ASP A C 1
ATOM 1224 O O . ASP A 1 158 ? 17.010 -12.707 -1.713 1.00 64.06 158 ASP A O 1
ATOM 1228 N N . PRO A 1 159 ? 16.303 -11.055 -0.347 1.00 62.47 159 PRO A N 1
ATOM 1229 C CA . PRO A 1 159 ? 14.918 -11.078 -0.823 1.00 62.47 159 PRO A CA 1
ATOM 1230 C C . PRO A 1 159 ? 14.772 -10.680 -2.303 1.00 62.47 159 PRO A C 1
ATOM 1232 O O . PRO A 1 159 ? 13.673 -10.765 -2.862 1.00 62.47 159 PRO A O 1
ATOM 1235 N N . TYR A 1 160 ? 15.863 -10.235 -2.929 1.00 56.84 160 TYR A N 1
ATOM 1236 C CA . TYR A 1 160 ? 15.959 -9.826 -4.323 1.00 56.84 160 TYR A CA 1
ATOM 1237 C C . TYR A 1 160 ? 16.626 -10.849 -5.250 1.00 56.84 160 TYR A C 1
ATOM 1239 O O . TYR A 1 160 ? 16.621 -10.652 -6.464 1.00 56.84 160 TYR A O 1
ATOM 1247 N N . GLY A 1 161 ? 17.179 -11.934 -4.703 1.00 60.50 161 GLY A N 1
ATOM 1248 C CA . GLY A 1 161 ? 17.993 -12.893 -5.448 1.00 60.50 161 GLY A CA 1
ATOM 1249 C C . GLY A 1 161 ? 17.378 -14.288 -5.572 1.00 60.50 161 GLY A C 1
ATOM 1250 O O . GLY A 1 161 ? 16.209 -14.531 -5.264 1.00 60.50 161 GLY A O 1
ATOM 1251 N N . ALA A 1 162 ? 18.213 -15.246 -5.982 1.00 63.19 162 ALA A N 1
ATOM 1252 C CA . ALA A 1 162 ? 17.843 -16.654 -6.154 1.00 63.19 162 ALA A CA 1
ATOM 1253 C C . ALA A 1 162 ? 17.237 -17.294 -4.888 1.00 63.19 162 ALA A C 1
ATOM 1255 O O . ALA A 1 162 ? 16.480 -18.251 -4.988 1.00 63.19 162 ALA A O 1
ATOM 1256 N N . ALA A 1 163 ? 17.508 -16.741 -3.700 1.00 65.88 163 ALA A N 1
ATOM 1257 C CA . ALA A 1 163 ? 16.958 -17.212 -2.429 1.00 65.88 163 ALA A CA 1
ATOM 1258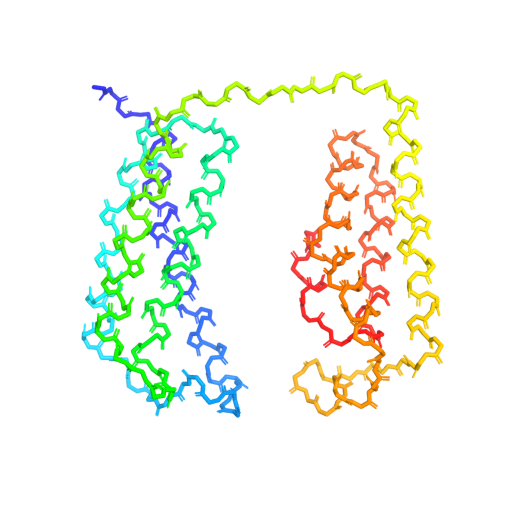 C C . ALA A 1 163 ? 15.422 -17.103 -2.333 1.00 65.88 163 ALA A C 1
ATOM 1260 O O . ALA A 1 163 ? 14.802 -17.861 -1.586 1.00 65.88 163 ALA A O 1
ATOM 1261 N N . ARG A 1 164 ? 14.788 -16.198 -3.095 1.00 62.66 164 ARG A N 1
ATOM 1262 C CA . ARG A 1 164 ? 13.321 -16.070 -3.148 1.00 62.66 164 ARG A CA 1
ATOM 1263 C C . ARG A 1 164 ? 12.666 -17.191 -3.959 1.00 62.66 164 ARG A C 1
ATOM 1265 O O . ARG A 1 164 ? 11.611 -17.685 -3.572 1.00 62.66 164 ARG A O 1
ATOM 1272 N N . SER A 1 165 ? 13.273 -17.583 -5.078 1.00 67.75 165 SER A N 1
ATOM 1273 C CA . SER A 1 165 ? 12.778 -18.648 -5.964 1.00 67.75 165 SER A CA 1
ATOM 1274 C C . SER A 1 165 ? 13.367 -20.027 -5.653 1.00 67.75 165 SER A C 1
ATOM 1276 O O . SER A 1 165 ? 12.906 -21.016 -6.215 1.00 67.75 165 SER A O 1
ATOM 1278 N N . ALA A 1 166 ? 14.342 -20.111 -4.743 1.00 70.38 1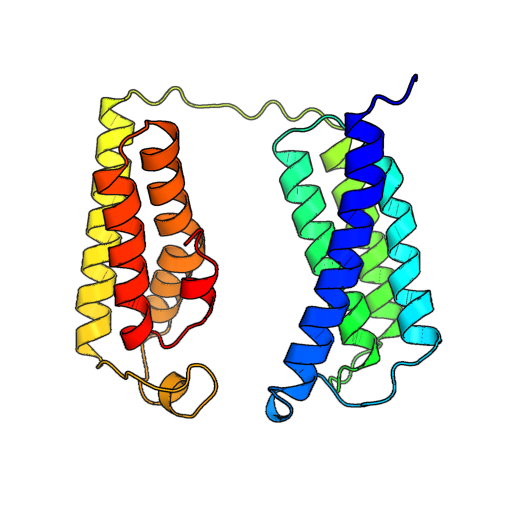66 ALA A N 1
ATOM 1279 C CA . ALA A 1 166 ? 14.974 -21.364 -4.334 1.00 70.38 166 ALA A CA 1
ATOM 1280 C C . ALA A 1 166 ? 13.991 -22.347 -3.682 1.00 70.38 166 ALA A C 1
ATOM 1282 O O . ALA A 1 166 ? 14.172 -23.556 -3.793 1.00 70.38 166 ALA A O 1
ATOM 1283 N N . ILE A 1 167 ? 12.955 -21.836 -3.009 1.00 76.38 167 ILE A N 1
ATOM 1284 C CA . ILE A 1 167 ? 11.962 -22.659 -2.316 1.00 76.38 167 ILE A CA 1
ATOM 1285 C C . ILE A 1 167 ? 10.654 -22.612 -3.104 1.00 76.38 167 ILE A C 1
ATOM 1287 O O . ILE A 1 167 ? 9.884 -21.650 -3.026 1.00 76.38 167 ILE A O 1
ATOM 1291 N N . ALA A 1 168 ? 10.411 -23.668 -3.879 1.00 81.31 168 ALA A N 1
ATOM 1292 C CA . ALA A 1 168 ? 9.170 -23.844 -4.617 1.00 81.31 168 ALA A CA 1
ATOM 1293 C C . ALA A 1 168 ? 8.043 -24.264 -3.664 1.00 81.31 168 ALA A C 1
ATOM 1295 O O . ALA A 1 168 ? 8.126 -25.285 -2.983 1.00 81.31 168 ALA A O 1
ATOM 1296 N N . ARG A 1 169 ? 6.970 -23.472 -3.639 1.00 83.56 169 ARG A N 1
ATOM 1297 C CA . ARG A 1 169 ? 5.790 -23.693 -2.794 1.00 83.56 169 ARG A CA 1
ATOM 1298 C C . ARG A 1 169 ? 4.549 -23.895 -3.650 1.00 83.56 169 ARG A C 1
ATOM 1300 O O . ARG A 1 169 ? 4.443 -23.264 -4.707 1.00 83.56 169 ARG A O 1
ATOM 1307 N N . PRO A 1 170 ? 3.566 -24.682 -3.184 1.00 90.06 170 PRO A N 1
ATOM 1308 C CA . PRO A 1 170 ? 2.258 -24.733 -3.818 1.00 90.06 170 PRO A CA 1
ATOM 1309 C C . PRO A 1 170 ? 1.637 -23.336 -3.905 1.00 90.06 170 PRO A C 1
ATOM 1311 O O . PRO A 1 170 ? 1.744 -22.535 -2.974 1.00 90.06 170 PRO A O 1
ATOM 1314 N N . ALA A 1 171 ? 0.929 -23.058 -5.001 1.00 87.44 171 ALA A N 1
ATOM 1315 C CA . ALA A 1 171 ? 0.309 -21.753 -5.235 1.00 87.44 171 ALA A CA 1
ATOM 1316 C C . ALA A 1 171 ? -0.595 -21.313 -4.071 1.00 87.44 171 ALA A C 1
ATOM 1318 O O . ALA A 1 171 ? -0.518 -20.169 -3.630 1.00 87.44 171 ALA A O 1
ATOM 1319 N N . LEU A 1 172 ? -1.393 -22.236 -3.521 1.00 90.94 172 LEU A N 1
ATOM 1320 C CA . LEU A 1 172 ? -2.260 -21.962 -2.373 1.00 90.94 172 LEU A CA 1
ATOM 1321 C C . LEU A 1 172 ? -1.472 -21.451 -1.158 1.00 90.94 172 LEU A C 1
ATOM 1323 O O . LEU A 1 172 ? -1.885 -20.482 -0.528 1.00 90.94 172 LEU A O 1
ATOM 1327 N N . LEU A 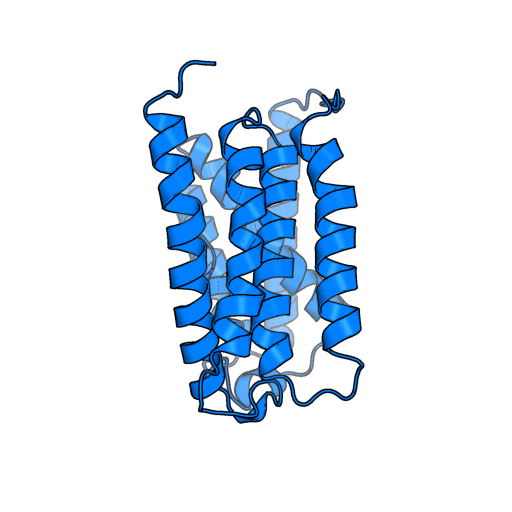1 173 ? -0.326 -22.065 -0.856 1.00 89.31 173 LEU A N 1
ATOM 1328 C CA . LEU A 1 173 ? 0.519 -21.657 0.264 1.00 89.31 173 LEU A CA 1
ATOM 1329 C C . LEU A 1 173 ? 1.082 -20.246 0.041 1.00 89.31 173 LEU A C 1
ATOM 1331 O O . LEU A 1 173 ? 1.009 -19.418 0.944 1.00 89.31 173 LEU A O 1
ATOM 1335 N N . ASN A 1 174 ? 1.531 -19.929 -1.179 1.00 86.31 174 ASN A N 1
ATOM 1336 C CA . ASN A 1 174 ? 1.976 -18.575 -1.532 1.00 86.31 174 ASN A CA 1
ATOM 1337 C C . ASN A 1 174 ? 0.872 -17.523 -1.333 1.00 86.31 174 ASN A C 1
ATOM 1339 O O . ASN A 1 174 ? 1.139 -16.443 -0.804 1.00 86.31 174 ASN A O 1
ATOM 1343 N N . TYR A 1 175 ? -0.371 -17.834 -1.713 1.00 86.50 175 TYR A N 1
ATOM 1344 C CA . TYR A 1 175 ? -1.505 -16.935 -1.481 1.00 86.50 175 TYR A CA 1
ATOM 1345 C C . TYR A 1 175 ? -1.808 -16.756 0.007 1.00 86.50 175 TYR A C 1
ATOM 1347 O O . TYR A 1 175 ? -1.991 -15.625 0.452 1.00 86.50 175 TYR A O 1
ATOM 1355 N N . LEU A 1 176 ? -1.829 -17.841 0.785 1.00 90.62 176 LEU A N 1
ATOM 1356 C CA . LEU A 1 176 ? -2.071 -17.780 2.229 1.00 90.62 176 LEU A CA 1
ATOM 1357 C C . LEU A 1 176 ? -1.012 -16.939 2.943 1.00 90.62 176 LEU A C 1
ATOM 1359 O O . LEU A 1 176 ? -1.353 -16.086 3.758 1.00 90.62 176 LEU A O 1
ATOM 1363 N N . ILE A 1 177 ? 0.259 -17.123 2.587 1.00 87.38 177 ILE A N 1
ATOM 1364 C CA . ILE A 1 177 ? 1.369 -16.309 3.085 1.00 87.38 177 ILE A CA 1
ATOM 1365 C C . ILE A 1 177 ? 1.154 -14.830 2.738 1.00 87.38 177 ILE A C 1
ATOM 1367 O O . ILE A 1 177 ? 1.271 -13.966 3.608 1.00 87.38 177 ILE A O 1
ATOM 1371 N N . GLY A 1 178 ? 0.794 -14.534 1.485 1.00 83.44 178 GLY A N 1
ATOM 1372 C CA . GLY A 1 178 ? 0.483 -13.176 1.039 1.00 83.44 178 GLY A CA 1
ATOM 1373 C C . GLY A 1 178 ? -0.655 -12.534 1.838 1.00 83.44 178 GLY A C 1
ATOM 1374 O O . GLY A 1 178 ? -0.526 -11.391 2.268 1.00 83.44 178 GLY A O 1
ATOM 1375 N N . ILE A 1 179 ? -1.732 -13.278 2.103 1.00 88.38 179 ILE A N 1
ATOM 1376 C CA . ILE A 1 179 ? -2.871 -12.832 2.923 1.00 88.38 179 ILE A CA 1
ATOM 1377 C C . ILE A 1 179 ? -2.439 -12.578 4.371 1.00 88.38 179 ILE A C 1
ATOM 1379 O O . ILE A 1 179 ? -2.820 -11.566 4.966 1.00 88.38 179 ILE A O 1
ATOM 1383 N N . ILE A 1 180 ? -1.630 -13.468 4.948 1.00 90.38 180 ILE A N 1
ATOM 1384 C CA . ILE A 1 180 ? -1.173 -13.339 6.332 1.00 90.38 180 ILE A CA 1
ATOM 1385 C C . ILE A 1 180 ? -0.321 -12.084 6.502 1.00 90.38 180 ILE A C 1
ATOM 1387 O O . ILE A 1 180 ? -0.608 -11.264 7.373 1.00 90.38 180 ILE A O 1
ATOM 1391 N N . ILE A 1 181 ? 0.679 -11.901 5.639 1.00 85.25 181 ILE A N 1
ATOM 1392 C CA . ILE A 1 181 ? 1.598 -10.761 5.708 1.00 85.25 181 ILE A CA 1
ATOM 1393 C C . ILE A 1 181 ? 0.886 -9.457 5.336 1.00 85.25 181 ILE A C 1
ATOM 1395 O O . ILE A 1 181 ? 1.085 -8.440 5.992 1.00 85.25 181 ILE A O 1
ATOM 1399 N N . GLY A 1 182 ? 0.063 -9.480 4.287 1.00 81.75 182 GLY A N 1
ATOM 1400 C CA . GLY A 1 182 ? -0.548 -8.281 3.717 1.00 81.75 182 GLY A CA 1
ATOM 1401 C C . GLY A 1 182 ? -1.810 -7.798 4.429 1.00 81.75 182 GLY A C 1
ATOM 1402 O O . GLY A 1 182 ? -2.157 -6.629 4.288 1.00 81.75 182 GLY A O 1
ATOM 1403 N N . ALA A 1 183 ? -2.505 -8.660 5.179 1.00 86.62 183 ALA A N 1
ATOM 1404 C CA . ALA A 1 183 ? -3.793 -8.314 5.783 1.00 86.62 183 ALA A CA 1
ATOM 1405 C C . ALA A 1 183 ? -3.947 -8.781 7.236 1.00 86.62 183 ALA A C 1
ATOM 1407 O O . ALA A 1 183 ? -4.306 -7.977 8.097 1.00 86.62 183 ALA A O 1
ATOM 1408 N N . VAL A 1 184 ? -3.656 -10.052 7.541 1.00 91.44 184 VAL A N 1
ATOM 1409 C CA . VAL A 1 184 ? -3.946 -10.622 8.871 1.00 91.44 184 VAL A CA 1
ATOM 1410 C C . VAL A 1 184 ? -3.035 -10.052 9.956 1.00 91.44 184 VAL A C 1
ATOM 1412 O O . VAL A 1 184 ? -3.533 -9.557 10.964 1.00 91.44 184 VAL A O 1
ATOM 1415 N N . LEU A 1 185 ? -1.714 -10.088 9.776 1.00 91.25 185 LEU A N 1
ATOM 1416 C CA . LEU A 1 185 ? -0.766 -9.582 10.775 1.00 91.25 185 LEU A CA 1
ATOM 1417 C C . LEU A 1 185 ? -0.872 -8.066 11.009 1.00 91.25 185 LEU A C 1
ATOM 1419 O O . LEU A 1 185 ? -0.914 -7.682 12.180 1.00 91.25 185 LEU A O 1
ATOM 1423 N N . PRO A 1 186 ? -1.001 -7.203 9.975 1.00 89.44 186 PRO A N 1
ATOM 1424 C CA . PRO A 1 186 ? -1.259 -5.780 10.193 1.00 89.44 186 PRO A CA 1
ATOM 1425 C C . PRO A 1 186 ? -2.538 -5.545 11.006 1.00 89.44 186 PRO A C 1
ATOM 1427 O O . PRO A 1 186 ? -2.550 -4.729 11.929 1.00 89.44 186 PRO A O 1
ATOM 1430 N N . TYR A 1 187 ? -3.607 -6.297 10.709 1.00 90.44 187 TYR A N 1
ATOM 1431 C CA . TYR A 1 187 ? -4.859 -6.225 11.459 1.00 90.44 187 TYR A CA 1
ATOM 1432 C C . TYR A 1 187 ? -4.684 -6.658 12.920 1.00 90.44 187 TYR A C 1
ATOM 1434 O O . TYR A 1 187 ? -5.122 -5.947 13.823 1.00 90.44 187 TYR A O 1
ATOM 1442 N N . LEU A 1 188 ? -4.023 -7.793 13.173 1.00 93.25 188 LEU A N 1
ATOM 1443 C CA . LEU A 1 188 ? -3.769 -8.294 14.527 1.00 93.25 188 LEU A CA 1
ATOM 1444 C C . LEU A 1 188 ? -2.923 -7.309 15.342 1.00 93.25 188 LEU A C 1
ATOM 1446 O O . LEU A 1 188 ? -3.248 -7.032 16.497 1.00 93.25 188 LEU A O 1
ATOM 1450 N N . PHE A 1 189 ? -1.880 -6.737 14.734 1.00 91.75 189 PHE A N 1
ATOM 1451 C CA . PHE A 1 189 ? -1.077 -5.690 15.355 1.00 91.75 189 PHE A CA 1
ATOM 1452 C C . PHE A 1 189 ? -1.944 -4.486 15.730 1.00 91.75 189 PHE A C 1
ATOM 1454 O O . PHE A 1 189 ? -1.972 -4.095 16.897 1.00 91.75 189 PHE A O 1
ATOM 1461 N N . ALA A 1 190 ? -2.702 -3.940 14.773 1.00 89.75 190 ALA A N 1
ATOM 1462 C CA . ALA A 1 190 ? -3.567 -2.789 15.006 1.00 89.75 190 ALA A CA 1
ATOM 1463 C C . ALA A 1 190 ? -4.611 -3.078 16.098 1.00 89.75 190 ALA A C 1
ATOM 1465 O O . ALA A 1 190 ? -4.840 -2.241 16.973 1.00 89.75 190 ALA A O 1
ATOM 1466 N N . TYR A 1 191 ? -5.196 -4.279 16.109 1.00 92.25 191 TYR A N 1
ATOM 1467 C CA . TYR A 1 191 ? -6.142 -4.715 17.135 1.00 92.25 191 TYR A CA 1
ATOM 1468 C C . TYR A 1 191 ? -5.525 -4.705 18.541 1.00 92.25 191 TYR A C 1
ATOM 1470 O O . TYR A 1 191 ? -6.123 -4.171 19.478 1.00 92.25 191 TYR A O 1
ATOM 1478 N N . PHE A 1 192 ? -4.323 -5.260 18.716 1.00 93.69 192 PHE A N 1
ATOM 1479 C CA . PHE A 1 192 ? -3.662 -5.268 20.023 1.00 93.69 192 PHE A CA 1
ATOM 1480 C C . PHE A 1 192 ? -3.149 -3.881 20.428 1.00 93.69 192 PHE A C 1
ATOM 1482 O O . PHE A 1 192 ? -3.330 -3.483 21.582 1.00 93.69 192 PHE A O 1
ATOM 1489 N N . ALA A 1 193 ? -2.562 -3.128 19.496 1.00 92.25 193 ALA A N 1
ATOM 1490 C CA . ALA A 1 193 ? -2.004 -1.801 19.745 1.00 92.25 193 ALA A CA 1
ATOM 1491 C C . ALA A 1 193 ? -3.087 -0.790 20.151 1.00 92.25 193 ALA A C 1
ATOM 1493 O O . ALA A 1 193 ? -2.947 -0.106 21.164 1.00 92.25 193 ALA A O 1
ATOM 1494 N N . THR A 1 194 ? -4.219 -0.755 19.438 1.00 91.31 194 THR A N 1
ATOM 1495 C CA . THR A 1 194 ? -5.354 0.134 19.770 1.00 91.31 194 THR A CA 1
ATOM 1496 C C . THR A 1 194 ? -5.962 -0.169 21.138 1.00 91.31 194 THR A C 1
ATOM 1498 O O . THR A 1 194 ? -6.457 0.732 21.812 1.00 91.31 194 THR A O 1
ATOM 1501 N N . ARG A 1 195 ? -5.858 -1.419 21.602 1.00 91.62 195 ARG A N 1
ATOM 1502 C CA . ARG A 1 195 ? -6.274 -1.843 22.946 1.00 91.62 195 ARG A CA 1
ATOM 1503 C C . ARG A 1 195 ? -5.168 -1.742 24.001 1.00 91.62 195 ARG A C 1
ATOM 1505 O O . ARG A 1 195 ? -5.348 -2.248 25.105 1.00 91.62 195 ARG A O 1
ATOM 1512 N N . LYS A 1 196 ? -4.032 -1.104 23.689 1.00 92.81 196 LYS A N 1
ATOM 1513 C CA . LYS A 1 196 ? -2.862 -0.940 24.577 1.00 92.81 196 LYS A CA 1
ATOM 1514 C C . LYS A 1 196 ? -2.266 -2.266 25.075 1.00 92.81 196 LYS A C 1
ATOM 1516 O O . LYS A 1 196 ? -1.594 -2.312 26.104 1.00 92.81 196 LYS A O 1
ATOM 1521 N N . ARG A 1 197 ? -2.485 -3.363 24.343 1.00 93.44 197 ARG A N 1
ATOM 1522 C CA . ARG A 1 197 ? -1.955 -4.702 24.647 1.00 93.44 197 ARG A CA 1
ATOM 1523 C C . ARG A 1 197 ? -0.561 -4.855 24.035 1.00 93.44 197 ARG A C 1
ATOM 1525 O O . ARG A 1 197 ? -0.343 -5.677 23.147 1.00 93.44 197 ARG A O 1
ATOM 1532 N N . TRP A 1 198 ? 0.381 -4.038 24.504 1.00 92.19 198 TRP A N 1
ATOM 1533 C CA . TRP A 1 198 ? 1.696 -3.856 23.877 1.00 92.19 198 TRP A CA 1
ATOM 1534 C C . TRP A 1 198 ? 2.522 -5.136 23.762 1.00 92.19 198 TRP A C 1
ATOM 1536 O O . TRP A 1 198 ? 3.134 -5.357 22.726 1.00 92.19 198 TRP A O 1
ATOM 1546 N N . ALA A 1 199 ? 2.482 -6.018 24.765 1.00 93.75 199 ALA A N 1
ATOM 1547 C CA . ALA A 1 199 ? 3.205 -7.290 24.714 1.00 93.75 199 ALA A CA 1
ATOM 1548 C C . ALA A 1 199 ? 2.743 -8.180 23.546 1.00 93.75 199 ALA A C 1
ATOM 1550 O O . ALA A 1 199 ? 3.553 -8.820 22.885 1.00 93.75 199 ALA A O 1
ATOM 1551 N N . GLN A 1 200 ? 1.442 -8.192 23.252 1.00 92.25 200 GLN A N 1
ATOM 1552 C CA . GLN A 1 200 ? 0.895 -8.982 22.148 1.00 92.25 200 GLN A CA 1
ATOM 1553 C C . GLN A 1 200 ? 1.076 -8.291 20.803 1.00 92.25 200 GLN A C 1
ATOM 1555 O O . GLN A 1 200 ? 1.334 -8.971 19.816 1.00 92.25 200 GLN A O 1
ATOM 1560 N N . ALA A 1 201 ? 1.004 -6.959 20.764 1.00 91.38 201 ALA A N 1
ATOM 1561 C CA . ALA A 1 201 ? 1.363 -6.195 19.573 1.00 91.38 201 ALA A CA 1
ATOM 1562 C C . ALA A 1 201 ? 2.832 -6.449 19.186 1.00 91.38 201 ALA A C 1
ATOM 1564 O O . ALA A 1 201 ? 3.111 -6.805 18.045 1.00 91.38 201 ALA A O 1
ATOM 1565 N N . ALA A 1 202 ? 3.749 -6.381 20.157 1.00 90.88 202 ALA A N 1
ATOM 1566 C CA . ALA A 1 202 ? 5.153 -6.735 19.969 1.00 90.88 202 ALA A CA 1
ATOM 1567 C C . ALA A 1 202 ? 5.319 -8.207 19.560 1.00 90.88 202 ALA A C 1
ATOM 1569 O O . ALA A 1 202 ? 6.073 -8.504 18.640 1.00 90.88 202 ALA A O 1
ATOM 1570 N N . GLY A 1 203 ? 4.566 -9.125 20.176 1.00 92.19 203 GLY A N 1
ATOM 1571 C CA . GLY A 1 203 ? 4.546 -10.536 19.785 1.00 92.19 203 GLY A CA 1
ATOM 1572 C C . GLY A 1 203 ? 4.137 -10.755 18.324 1.00 92.19 203 GLY A C 1
ATOM 1573 O O . GLY A 1 203 ? 4.747 -11.572 17.644 1.00 92.19 203 GLY A O 1
ATOM 1574 N N . VAL A 1 204 ? 3.161 -9.998 17.812 1.00 91.31 204 VAL A N 1
ATOM 1575 C CA . VAL A 1 204 ? 2.762 -10.040 16.394 1.00 91.31 204 VAL A CA 1
ATOM 1576 C C . VAL A 1 204 ? 3.867 -9.509 15.480 1.00 91.31 204 VAL A C 1
ATOM 1578 O O . VAL A 1 204 ? 4.103 -10.103 14.432 1.00 91.31 204 VAL A O 1
ATOM 1581 N N . LEU A 1 205 ? 4.574 -8.443 15.869 1.00 88.25 205 LEU A N 1
ATOM 1582 C CA . LEU A 1 205 ? 5.720 -7.943 15.098 1.00 88.25 205 LEU A CA 1
ATOM 1583 C C . LEU A 1 205 ? 6.870 -8.952 15.070 1.00 88.25 205 LEU A C 1
ATOM 1585 O O . LEU A 1 205 ? 7.420 -9.227 14.009 1.00 88.25 205 LEU A O 1
ATOM 1589 N N . LEU A 1 206 ? 7.195 -9.563 16.209 1.00 89.12 206 LEU A N 1
ATOM 1590 C CA . LEU A 1 206 ? 8.201 -10.624 16.272 1.00 89.12 206 LEU A CA 1
ATOM 1591 C C . LEU A 1 206 ? 7.791 -11.826 15.415 1.00 89.12 206 LEU A C 1
ATOM 1593 O O . LEU A 1 206 ? 8.599 -12.334 14.643 1.00 89.12 206 LEU A O 1
ATOM 1597 N N . PHE A 1 207 ? 6.524 -12.236 15.488 1.00 88.81 207 PHE A N 1
ATOM 1598 C CA . PHE A 1 207 ? 5.984 -13.305 14.652 1.00 88.81 207 PHE A CA 1
ATOM 1599 C C . PHE A 1 207 ? 6.081 -12.971 13.159 1.00 88.81 207 PHE A C 1
ATOM 1601 O O . PHE A 1 207 ? 6.454 -13.816 12.348 1.00 88.81 207 PHE A O 1
ATOM 1608 N N . ALA A 1 208 ? 5.788 -11.727 12.788 1.00 86.06 208 ALA A N 1
ATOM 1609 C CA . ALA A 1 208 ? 5.957 -11.270 11.424 1.00 86.06 208 ALA A CA 1
ATOM 1610 C C . ALA A 1 208 ? 7.411 -11.353 10.959 1.00 86.06 208 ALA A C 1
ATOM 1612 O O . ALA A 1 208 ? 7.670 -11.860 9.872 1.00 86.06 208 ALA A O 1
ATOM 1613 N N . LEU A 1 209 ? 8.366 -10.924 11.787 1.00 83.75 209 LEU A N 1
ATOM 1614 C CA . LEU A 1 209 ? 9.791 -11.048 11.481 1.00 83.75 209 LEU A CA 1
ATOM 1615 C C . LEU A 1 209 ? 10.203 -12.510 11.268 1.00 83.75 209 LEU A C 1
ATOM 1617 O O . LEU A 1 209 ? 11.039 -12.780 10.410 1.00 83.75 209 LEU A O 1
ATOM 1621 N N . CYS A 1 210 ? 9.576 -13.470 11.954 1.00 84.25 210 CYS A N 1
ATOM 1622 C CA . CYS A 1 210 ? 9.810 -14.895 11.710 1.00 84.25 210 CYS A CA 1
ATOM 1623 C C . CYS A 1 210 ? 9.370 -15.369 10.315 1.00 84.25 210 CYS A C 1
ATOM 1625 O O . CYS A 1 210 ? 9.902 -16.369 9.844 1.00 84.25 210 CYS A O 1
ATOM 1627 N N . LEU A 1 211 ? 8.460 -14.669 9.624 1.00 79.06 211 LEU A N 1
ATOM 1628 C CA . LEU A 1 211 ? 8.114 -14.970 8.226 1.00 79.06 211 LEU A CA 1
ATOM 1629 C C . LEU A 1 211 ? 9.178 -14.481 7.238 1.00 79.06 211 LEU A C 1
ATOM 1631 O O . LEU A 1 211 ? 9.228 -14.977 6.115 1.00 79.06 211 LEU A O 1
ATOM 1635 N N . TYR A 1 212 ? 10.047 -13.544 7.628 1.00 74.38 212 TYR A N 1
ATOM 1636 C CA . TYR A 1 212 ? 11.117 -13.050 6.760 1.00 74.38 212 TYR A CA 1
ATOM 1637 C C . TYR A 1 212 ? 12.033 -14.170 6.226 1.00 74.38 212 TYR A C 1
ATOM 1639 O O . TYR A 1 212 ? 12.114 -14.301 5.005 1.00 74.38 212 TYR A O 1
ATOM 1647 N N . PRO A 1 213 ? 12.660 -15.024 7.064 1.00 66.19 213 PRO A N 1
ATOM 1648 C CA . PRO A 1 213 ? 13.557 -16.083 6.586 1.00 66.19 213 PRO A CA 1
ATOM 1649 C C . PRO A 1 213 ? 12.854 -17.236 5.873 1.00 66.19 213 PRO A C 1
ATOM 1651 O O . PRO A 1 213 ? 13.509 -18.083 5.269 1.00 66.19 213 PRO A O 1
ATOM 1654 N N . VAL A 1 214 ? 11.529 -17.327 5.977 1.00 64.94 214 VAL A N 1
ATOM 1655 C CA . VAL A 1 214 ? 10.784 -18.365 5.268 1.00 64.94 214 VAL A CA 1
ATOM 1656 C C . VAL A 1 214 ? 10.423 -17.838 3.888 1.00 64.94 214 VAL A C 1
ATOM 1658 O O . VAL A 1 214 ? 10.786 -18.432 2.880 1.00 64.94 214 VAL A O 1
ATOM 1661 N N . VAL A 1 215 ? 9.827 -16.653 3.810 1.00 63.34 215 VAL A N 1
ATOM 1662 C CA . VAL A 1 215 ? 9.243 -16.140 2.567 1.00 63.34 215 VAL A CA 1
ATOM 1663 C C . VAL A 1 215 ? 10.249 -15.336 1.729 1.00 63.34 215 VAL A C 1
ATOM 1665 O O . VAL A 1 215 ? 10.041 -15.178 0.526 1.00 63.34 215 VAL A O 1
ATOM 1668 N N . ASN A 1 216 ? 11.328 -14.811 2.326 1.00 61.66 216 ASN A N 1
ATOM 1669 C CA . ASN A 1 216 ? 12.256 -13.862 1.690 1.00 61.66 216 ASN A CA 1
ATOM 1670 C C . ASN A 1 216 ? 11.503 -12.732 0.964 1.00 61.66 216 ASN A C 1
ATOM 1672 O O . ASN A 1 216 ? 11.801 -12.357 -0.174 1.00 61.66 216 ASN A O 1
ATOM 1676 N N . ASN A 1 217 ? 10.455 -12.210 1.611 1.00 61.34 217 ASN A N 1
ATOM 1677 C CA . ASN A 1 217 ? 9.568 -11.212 1.029 1.00 61.34 217 ASN A CA 1
ATOM 1678 C C . ASN A 1 217 ? 9.567 -9.917 1.841 1.00 61.34 217 ASN A C 1
ATOM 1680 O O . ASN A 1 217 ? 9.321 -9.891 3.044 1.00 61.34 217 ASN A O 1
ATOM 1684 N N . LYS A 1 218 ? 9.794 -8.814 1.132 1.00 59.56 218 LYS A N 1
ATOM 1685 C CA . LYS A 1 218 ? 9.943 -7.469 1.695 1.00 59.56 218 LYS A CA 1
ATOM 1686 C C . LYS A 1 218 ? 8.648 -6.881 2.216 1.00 59.56 218 LYS A C 1
ATOM 1688 O O . LYS A 1 218 ? 8.691 -5.931 2.982 1.00 59.56 218 LYS A O 1
ATOM 1693 N N . THR A 1 219 ? 7.503 -7.449 1.846 1.00 59.34 219 THR A N 1
ATOM 1694 C CA . THR A 1 219 ? 6.214 -7.030 2.403 1.00 59.34 219 THR A CA 1
ATOM 1695 C C . THR A 1 219 ? 6.134 -7.269 3.910 1.00 59.34 219 THR A C 1
ATOM 1697 O O . THR A 1 219 ? 5.407 -6.551 4.582 1.00 59.34 219 THR A O 1
ATOM 1700 N N . VAL A 1 220 ? 6.927 -8.199 4.458 1.00 58.12 220 VAL A N 1
ATOM 1701 C CA . VAL A 1 220 ? 7.082 -8.368 5.913 1.00 58.12 220 VAL A CA 1
ATOM 1702 C C . VAL A 1 220 ? 7.673 -7.109 6.559 1.00 58.12 220 VAL A C 1
ATOM 1704 O O . VAL A 1 220 ? 7.270 -6.742 7.654 1.00 58.12 220 VAL A O 1
ATOM 1707 N N . LEU A 1 221 ? 8.575 -6.408 5.864 1.00 59.72 221 LEU A N 1
ATOM 1708 C CA . LEU A 1 221 ? 9.197 -5.167 6.343 1.00 59.72 221 LEU A CA 1
ATOM 1709 C C . LEU A 1 221 ? 8.271 -3.945 6.233 1.00 59.72 221 LEU A C 1
ATOM 1711 O O . LEU A 1 221 ? 8.593 -2.893 6.769 1.00 59.72 221 LEU A O 1
ATOM 1715 N N . LEU A 1 222 ? 7.146 -4.069 5.520 1.00 59.56 222 LEU A N 1
ATOM 1716 C CA . LEU A 1 222 ? 6.127 -3.018 5.403 1.00 59.56 222 LEU A CA 1
ATOM 1717 C C . LEU A 1 222 ? 5.075 -3.094 6.514 1.00 59.56 222 LEU A C 1
ATOM 1719 O O . LEU A 1 222 ? 4.159 -2.271 6.557 1.00 59.56 222 LEU A O 1
ATOM 1723 N N . LEU A 1 223 ? 5.183 -4.083 7.403 1.00 59.00 223 LEU A N 1
ATOM 1724 C CA . LEU A 1 223 ? 4.454 -4.051 8.659 1.00 59.00 223 LEU A CA 1
ATOM 1725 C C . LEU A 1 223 ? 4.919 -2.840 9.479 1.00 59.00 223 LEU A C 1
ATOM 1727 O O . LEU A 1 223 ? 6.050 -2.394 9.304 1.00 59.00 223 LEU A O 1
ATOM 1731 N N . PRO A 1 224 ? 4.060 -2.279 10.344 1.00 51.53 224 PRO A N 1
ATOM 1732 C CA . PRO A 1 224 ? 4.432 -1.174 11.223 1.00 51.53 224 PRO A CA 1
ATOM 1733 C C . PRO A 1 224 ? 5.423 -1.667 12.291 1.00 51.53 224 PRO A C 1
ATOM 1735 O O . PRO A 1 224 ? 5.026 -1.966 13.416 1.00 51.53 224 PRO A O 1
ATOM 1738 N N . ILE A 1 225 ? 6.686 -1.827 11.894 1.00 42.16 225 ILE A N 1
ATOM 1739 C CA . ILE A 1 225 ? 7.834 -2.137 12.754 1.00 42.16 225 ILE A CA 1
ATOM 1740 C C . ILE A 1 225 ? 8.315 -0.842 13.410 1.00 42.16 225 ILE A C 1
ATOM 1742 O O . ILE A 1 225 ? 8.380 0.188 12.699 1.00 42.16 225 ILE A O 1
#

Radius of gyration: 20.76 Å; chains: 1; bounding box: 43×56×51 Å

Foldseek 3Di:
DDQDPVLVVQLVVLVVVLVVLLVVVLVVCVVAVVPQLAADPDDDPCLVVLLCVLSVCSVLLSPFDDDPLSVVLSVLSSVLSNLSNSLVGHPDDDPSVVVNVVSVVVSVVSNNCSRPPDDPPDDPPDDPVRVVVVLVVLVVLLVVLLVVLCVQHFAPDQLNDCLQVVRDDDPVSVVSLCCSLVPSLLVSLCVCVVVVVVVVNVVSLVSLVSCCRRNSDCSSVVRPD

Secondary structure (DSSP, 8-state):
-PPPHHHHHHHHHHHHHHHHHHHHHHHHHHH-GGGSS---SS--HHHHHHHHGGGGGHHHHHHSPPSHHHHHHHHHHHHHHHHHHHHTT--S-S-HHHHHHHHHHHHHHHHHHHHH-----------HHHHHHHHHHHHHHHHHHHHHHHHT------TTSHHHHSS---HHHHHHHHHIIIIIHHHHHHHHHHTT-HHHHHHHHHHHHHHHHHH--GGGGGS--

pLDDT: mean 85.84, std 11.23, range [42.16, 97.5]